Protein AF-A0AAD1CFN4-F1 (afdb_monomer)

Solvent-accessible surface area (backbone atoms only — not comparable to full-atom values): 13163 Å² total; per-residue (Å²): 101,74,49,57,54,48,17,70,73,64,58,32,80,37,50,30,82,80,42,59,89,41,50,74,58,97,80,81,80,54,22,31,44,29,54,68,26,22,49,43,37,44,50,41,46,52,51,39,52,51,52,53,52,50,46,54,72,78,42,72,87,52,67,60,67,61,56,50,52,52,42,52,49,51,32,50,49,56,23,49,51,45,31,51,50,39,41,73,33,21,56,29,52,69,65,23,34,52,51,14,49,54,54,29,50,52,53,50,50,52,51,51,49,53,47,70,76,35,64,67,52,55,59,52,43,76,68,33,58,68,50,35,46,51,52,26,51,53,36,42,55,50,21,66,73,65,72,42,70,72,37,45,44,52,24,26,47,41,43,21,51,39,72,43,46,86,68,47,67,92,70,87,73,89,70,54,70,68,57,46,52,51,48,53,52,52,49,53,53,51,50,50,51,48,53,50,52,41,53,54,57,38,75,76,47,90,47,68,68,57,36,52,50,48,52,30,50,39,44,24,52,48,50,35,45,55,52,47,54,54,25,52,58,53,51,58,54,53,56,56,54,56,57,57,66,75,75,111

Sequence (248 aa):
MVASIIKLTIASPRPFYIIPALQKVAASGYGFPSGHTLMALVLWSFIGIQVYRYIKVHNPSAQLTRWRVGIISTVVLFSLSQAVARVWYGVHFISDTVASLVIGSVMIAGFMLWINLDKHNLTRCMTNKWFWLNVTVAFGLIAGTTQAPDHIYLFSCVLAIFLINDYVPRQYQRLNLRYLLGLITCLLIGCSVILYSGYMLINLSNVSLIVLAIRSITIVVLITWILGCSSWFYRHTCSSSAHVQQAN

Mean predicted aligned error: 8.03 Å

pLDDT: mean 84.84, std 10.36, range [39.12, 95.62]

Radius of gyration: 21.69 Å; Cα contacts (8 Å, |Δi|>4): 230; chains: 1; bounding box: 56×39×69 Å

Organism: Photobacterium damsela subsp. piscicida (NCBI:txid38294)

Foldseek 3Di:
DVQLVVQVVVQADAQCVVPVVLAQDDDDGGAAADPQLLCLLLVLLVVLVVVLVVCCVPPVPPPSVVSNVVSVVVSCVRSVVRLVVCVNNRGHDNVNNVVSNVVSVVVSVVVVVVCVVCVPVVLVLLLDLVNLVVVLVVLVVVCVVSVDLVSLLVSLLSVLSSVCSVLADSDFDDDDPVLVVVLVVQLVVVLVVLVVVLVVQLVVDPDPVSNSVSSSVSSSSSNNSNRNSVSVSRVVVVVVVVVVVVVD

Secondary structure (DSSP, 8-state):
-HHHHHHHHH-PPPGGGT-GGG--S---S--SS-HHHHHHHHHHHHHHHHHHHHHHHH-TTS-HHHHHHHHHHHHHHHHHHHHHHHHHTTSS-HHHHHHHHHHHHHHHHHHHHHHHH-HHHHHHHHH-HHHHHHHHHHHHHHHHHH--HHHHHHHHHHHHHHHHTTTS-SS-PPPPHHHHHHHHHHHHHHHHHHHHHHHHHHHT---HHHHHHHHHHHHHHHHHHHHHHHHHHHHHHHHHHHHHHT--

InterPro domains:
  IPR000326 Phosphatidic acid phosphatase type 2/haloperoxidase [PF01569] (2-116)
  IPR000326 Phosphatidic acid phosphatase type 2/haloperoxidase [SM00014] (1-112)
  IPR036938 Phosphatidic acid phosphatase type 2/haloperoxidase superfamily [SSF48317] (3-127)

Structure (mmCIF, N/CA/C/O backbone):
data_AF-A0AAD1CFN4-F1
#
_entry.id   AF-A0AAD1CFN4-F1
#
loop_
_atom_site.group_PDB
_atom_site.id
_atom_site.type_symbol
_atom_site.label_atom_id
_atom_site.label_alt_id
_atom_site.label_comp_id
_atom_site.label_asym_id
_atom_site.label_entity_id
_atom_site.label_seq_id
_atom_site.pdbx_PDB_ins_code
_atom_site.Cartn_x
_atom_site.Cartn_y
_atom_site.Cartn_z
_atom_site.occupancy
_atom_site.B_iso_or_equiv
_atom_site.auth_seq_id
_atom_site.auth_comp_id
_atom_site.auth_asym_id
_atom_site.auth_atom_id
_atom_site.pdbx_PDB_model_num
ATOM 1 N N . MET A 1 1 ? 7.757 -5.834 -2.603 1.00 76.69 1 MET A N 1
ATOM 2 C CA . MET A 1 1 ? 8.500 -6.985 -2.052 1.00 76.69 1 MET A CA 1
ATOM 3 C C . MET A 1 1 ? 8.147 -8.297 -2.744 1.00 76.69 1 MET A C 1
ATOM 5 O O . MET A 1 1 ? 8.958 -8.735 -3.539 1.00 76.69 1 MET A O 1
ATOM 9 N N . VAL A 1 2 ? 6.953 -8.885 -2.552 1.00 81.81 2 VAL A N 1
ATOM 10 C CA . VAL A 1 2 ? 6.583 -10.181 -3.182 1.00 81.81 2 VAL A CA 1
ATOM 11 C C . VAL A 1 2 ? 6.785 -10.172 -4.703 1.00 81.81 2 VAL A C 1
ATOM 13 O O . VAL A 1 2 ? 7.509 -11.007 -5.229 1.00 81.81 2 VAL A O 1
ATOM 16 N N . ALA A 1 3 ? 6.235 -9.174 -5.404 1.00 80.38 3 ALA A N 1
ATOM 17 C CA . ALA A 1 3 ? 6.418 -9.043 -6.853 1.00 80.38 3 ALA A CA 1
ATOM 18 C C . ALA A 1 3 ? 7.893 -8.938 -7.264 1.00 80.38 3 ALA A C 1
ATOM 20 O O . ALA A 1 3 ? 8.295 -9.520 -8.261 1.00 80.38 3 ALA A O 1
ATOM 21 N N . SER A 1 4 ? 8.691 -8.186 -6.504 1.00 79.25 4 SER A N 1
ATOM 22 C CA . SER A 1 4 ? 10.108 -7.956 -6.786 1.00 79.25 4 SER A CA 1
ATOM 23 C C . SER A 1 4 ? 10.927 -9.234 -6.612 1.00 79.25 4 SER A C 1
ATOM 25 O O . SER A 1 4 ? 11.779 -9.520 -7.442 1.00 79.25 4 SER A O 1
ATOM 27 N N . ILE A 1 5 ? 10.627 -10.032 -5.582 1.00 82.19 5 ILE A N 1
ATOM 28 C CA . ILE A 1 5 ? 11.270 -11.332 -5.357 1.00 82.19 5 ILE A CA 1
ATOM 29 C C . ILE A 1 5 ? 10.930 -12.289 -6.507 1.00 82.19 5 ILE A C 1
ATOM 31 O O . ILE A 1 5 ? 11.833 -12.866 -7.097 1.00 82.19 5 ILE A O 1
ATOM 35 N N . ILE A 1 6 ? 9.652 -12.388 -6.893 1.00 81.62 6 ILE A N 1
ATOM 36 C CA . ILE A 1 6 ? 9.226 -13.260 -8.004 1.00 81.62 6 ILE A CA 1
ATOM 37 C C . ILE A 1 6 ? 9.836 -12.804 -9.341 1.00 81.62 6 ILE A C 1
ATOM 39 O O . ILE A 1 6 ? 10.215 -13.622 -10.176 1.00 81.62 6 ILE A O 1
ATOM 43 N N . LYS A 1 7 ? 9.971 -11.489 -9.549 1.00 80.69 7 LYS A N 1
ATOM 44 C CA . LYS A 1 7 ? 10.658 -10.940 -10.726 1.00 80.69 7 LYS A CA 1
ATOM 45 C C . LYS A 1 7 ? 12.100 -11.411 -10.821 1.00 80.69 7 LYS A C 1
ATOM 47 O O . LYS A 1 7 ? 12.542 -11.755 -11.912 1.00 80.69 7 LYS A O 1
ATOM 52 N N . LEU A 1 8 ? 12.817 -11.409 -9.699 1.00 76.44 8 LEU A N 1
ATOM 53 C CA . LEU A 1 8 ? 14.209 -11.847 -9.641 1.00 76.44 8 LEU A CA 1
ATOM 54 C C . LEU A 1 8 ? 14.348 -13.359 -9.852 1.00 76.44 8 LEU A C 1
ATOM 56 O O . LEU A 1 8 ? 15.351 -13.781 -10.414 1.00 76.44 8 LEU A O 1
ATOM 60 N N . THR A 1 9 ? 13.359 -14.163 -9.450 1.00 78.69 9 THR A N 1
ATOM 61 C CA . THR A 1 9 ? 13.415 -15.621 -9.632 1.00 78.69 9 THR A CA 1
ATOM 62 C C . THR A 1 9 ? 13.042 -16.072 -11.041 1.00 78.69 9 THR A C 1
ATOM 64 O O . THR A 1 9 ? 13.652 -17.005 -11.550 1.00 78.69 9 THR A O 1
ATOM 67 N N . ILE A 1 10 ? 12.050 -15.440 -11.677 1.00 81.31 10 ILE A N 1
ATOM 68 C CA . ILE A 1 10 ? 11.549 -15.872 -12.995 1.00 81.31 10 ILE A CA 1
ATOM 69 C C . ILE A 1 10 ? 12.287 -15.182 -14.145 1.00 81.31 10 ILE A C 1
ATOM 71 O O . ILE A 1 10 ? 12.408 -15.757 -15.221 1.00 81.31 10 ILE 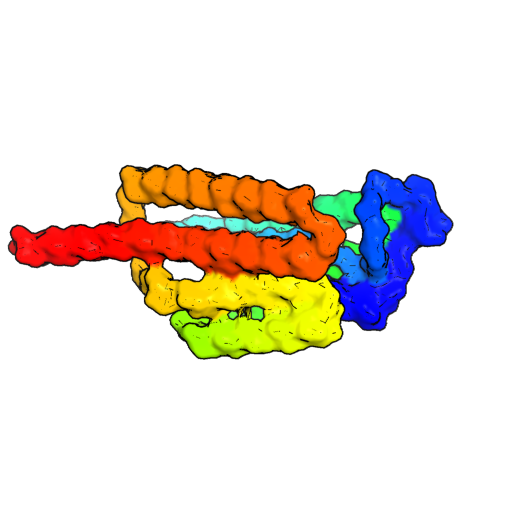A O 1
ATOM 75 N N . ALA A 1 11 ? 12.771 -13.955 -13.936 1.00 80.81 11 ALA A N 1
ATOM 76 C CA . ALA A 1 11 ? 13.582 -13.217 -14.903 1.00 80.81 11 ALA A CA 1
ATOM 77 C C . ALA A 1 11 ? 12.972 -13.110 -16.326 1.00 80.81 11 ALA A C 1
ATOM 79 O O . ALA A 1 11 ? 13.689 -13.039 -17.322 1.00 80.81 11 ALA A O 1
ATOM 80 N N . SER A 1 12 ? 11.636 -13.068 -16.442 1.00 78.88 12 SER A N 1
ATOM 81 C CA . SER A 1 12 ? 10.964 -13.054 -17.751 1.00 78.88 12 SER A CA 1
ATOM 82 C C . SER A 1 12 ? 11.222 -11.753 -18.529 1.00 78.88 12 SER A C 1
ATOM 84 O O . SER A 1 12 ? 11.033 -10.660 -17.964 1.00 78.88 12 SER A O 1
ATOM 86 N N . PRO A 1 13 ? 11.552 -11.837 -19.836 1.00 77.94 13 PRO A N 1
ATOM 87 C CA . PRO A 1 13 ? 11.681 -10.672 -20.704 1.00 77.94 13 PRO A CA 1
ATOM 88 C C . PRO A 1 13 ? 10.325 -9.988 -20.930 1.00 77.94 13 PRO A C 1
ATOM 90 O O . PRO A 1 13 ? 9.260 -10.591 -20.789 1.00 77.94 13 PRO A O 1
ATOM 93 N N . ARG A 1 14 ? 10.367 -8.694 -21.264 1.00 79.81 14 ARG A N 1
ATOM 94 C CA . ARG A 1 14 ? 9.184 -7.866 -21.562 1.00 79.81 14 ARG A CA 1
ATOM 95 C C . ARG A 1 14 ? 8.835 -7.864 -23.060 1.00 79.81 14 ARG A C 1
ATOM 97 O O . ARG A 1 14 ? 9.738 -8.030 -23.877 1.00 79.81 14 ARG A O 1
ATOM 104 N N . PRO A 1 15 ? 7.574 -7.568 -23.438 1.00 75.56 15 PRO A N 1
ATOM 105 C CA . PRO A 1 15 ? 7.145 -7.548 -24.842 1.00 75.56 15 PRO A CA 1
ATOM 106 C C . PRO A 1 15 ? 7.946 -6.596 -25.740 1.00 75.56 15 PRO A C 1
ATOM 108 O O . PRO A 1 15 ? 8.210 -6.917 -26.897 1.00 75.56 15 PRO A O 1
ATOM 111 N N . PHE A 1 16 ? 8.382 -5.447 -25.211 1.00 74.56 16 PHE A N 1
ATOM 112 C CA . PHE A 1 16 ? 9.136 -4.460 -25.989 1.00 74.56 16 PHE A CA 1
ATOM 113 C C . PHE A 1 16 ? 10.527 -4.934 -26.428 1.00 74.56 16 PHE A C 1
ATOM 115 O O . PHE A 1 16 ? 11.083 -4.360 -27.357 1.00 74.56 16 PHE A O 1
ATOM 122 N N . TYR A 1 17 ? 11.093 -5.974 -25.801 1.00 70.38 17 TYR A N 1
ATOM 123 C CA . TYR A 1 17 ? 12.342 -6.572 -26.285 1.00 70.38 17 TYR A CA 1
ATOM 124 C C . TYR A 1 17 ? 12.144 -7.318 -27.609 1.00 70.38 17 TYR A C 1
ATOM 126 O O . TYR A 1 17 ? 13.095 -7.467 -28.366 1.00 70.38 17 TYR A O 1
ATOM 134 N N . ILE A 1 18 ? 10.918 -7.772 -27.891 1.00 74.38 18 ILE A N 1
ATOM 135 C CA . ILE A 1 18 ? 10.558 -8.435 -29.149 1.00 74.38 18 ILE A CA 1
ATOM 136 C C . ILE A 1 18 ? 10.093 -7.389 -30.167 1.00 74.38 18 ILE A C 1
ATOM 138 O O . ILE A 1 18 ? 10.504 -7.421 -31.322 1.00 74.38 18 ILE A O 1
ATOM 142 N N . ILE A 1 19 ? 9.244 -6.446 -29.738 1.00 78.06 19 ILE A N 1
ATOM 143 C CA . ILE A 1 19 ? 8.673 -5.407 -30.605 1.00 78.06 19 ILE A CA 1
ATOM 144 C C . ILE A 1 19 ? 8.825 -4.035 -29.925 1.00 78.06 19 ILE A C 1
ATOM 146 O O . ILE A 1 19 ? 7.935 -3.618 -29.175 1.00 78.06 19 ILE A O 1
ATOM 150 N N . PRO A 1 20 ? 9.921 -3.297 -30.192 1.00 74.00 20 PRO A N 1
ATOM 151 C CA . PRO A 1 20 ? 10.214 -2.022 -29.527 1.00 74.00 20 PRO A CA 1
ATOM 152 C C . PRO A 1 20 ? 9.130 -0.953 -29.713 1.00 74.00 20 PRO A C 1
ATOM 154 O O . PRO A 1 20 ? 8.871 -0.166 -28.806 1.00 74.00 20 PRO A O 1
ATOM 157 N N . ALA A 1 21 ? 8.425 -0.972 -30.851 1.00 75.12 21 ALA A N 1
ATOM 158 C CA . ALA A 1 21 ? 7.341 -0.038 -31.168 1.00 75.12 21 ALA A CA 1
ATOM 159 C C . ALA A 1 21 ? 6.137 -0.116 -30.205 1.00 75.12 21 ALA A C 1
ATOM 161 O O . ALA A 1 21 ? 5.308 0.793 -30.176 1.00 75.12 21 ALA A O 1
ATOM 162 N N . LEU A 1 22 ? 6.025 -1.183 -29.406 1.00 71.88 22 LEU A N 1
ATOM 163 C CA . LEU A 1 22 ? 4.956 -1.327 -28.417 1.00 71.88 22 LEU A CA 1
ATOM 164 C C . LEU A 1 22 ? 5.201 -0.505 -27.144 1.00 71.88 22 LEU A C 1
ATOM 166 O O . LEU A 1 22 ? 4.255 -0.282 -26.387 1.00 71.88 22 LEU A O 1
ATOM 170 N N . GLN A 1 23 ? 6.433 -0.053 -26.882 1.00 77.62 23 GLN A N 1
ATOM 171 C CA . GLN A 1 23 ? 6.771 0.632 -25.637 1.00 77.62 23 GLN A CA 1
ATOM 172 C C . GLN A 1 23 ? 6.257 2.076 -25.620 1.00 77.62 23 GLN A C 1
ATOM 174 O O . GLN A 1 23 ? 6.940 3.009 -26.031 1.00 77.62 23 GLN A O 1
ATOM 179 N N . LYS A 1 24 ? 5.062 2.276 -25.060 1.00 77.62 24 LYS A N 1
ATOM 180 C CA . LYS A 1 24 ? 4.484 3.621 -24.877 1.00 77.62 24 LYS A CA 1
ATOM 181 C C . LYS A 1 24 ? 4.967 4.324 -23.604 1.00 77.62 24 LYS A C 1
ATOM 183 O O . LYS A 1 24 ? 4.774 5.525 -23.458 1.00 77.62 24 LYS A O 1
ATOM 188 N N . VAL A 1 25 ? 5.549 3.580 -22.659 1.00 78.88 25 VAL A N 1
ATOM 189 C CA . VAL A 1 25 ? 6.006 4.092 -21.356 1.00 78.88 25 VAL A CA 1
ATOM 190 C C . VAL A 1 25 ? 7.365 3.486 -21.002 1.00 78.88 25 VAL A C 1
ATOM 192 O O . VAL A 1 25 ? 7.589 2.286 -21.184 1.00 78.88 25 VAL A O 1
ATOM 195 N N . ALA A 1 26 ? 8.269 4.302 -20.455 1.00 71.38 26 ALA A N 1
ATOM 196 C CA . ALA A 1 26 ? 9.562 3.840 -19.958 1.00 71.38 26 ALA A CA 1
ATOM 197 C C . ALA A 1 26 ? 9.370 2.807 -18.834 1.00 71.38 26 ALA A C 1
ATOM 199 O O . ALA A 1 26 ? 8.723 3.077 -17.820 1.00 71.38 26 ALA A O 1
ATOM 200 N N . ALA A 1 27 ? 9.919 1.605 -19.015 1.00 69.06 27 ALA A N 1
ATOM 201 C CA . ALA A 1 27 ? 9.858 0.554 -18.013 1.00 69.06 27 ALA A CA 1
ATOM 202 C C . ALA A 1 27 ? 11.140 -0.282 -18.042 1.00 69.06 27 ALA A C 1
ATOM 204 O O . ALA A 1 27 ? 11.519 -0.802 -19.085 1.00 69.06 27 ALA A O 1
ATOM 205 N N . SER A 1 28 ? 11.786 -0.424 -16.887 1.00 65.81 28 SER A N 1
ATOM 206 C CA . SER A 1 28 ? 13.037 -1.167 -16.718 1.00 65.81 28 SER A CA 1
ATOM 207 C C . SER A 1 28 ? 12.831 -2.468 -15.925 1.00 65.81 28 SER A C 1
ATOM 209 O O . SER A 1 28 ? 11.830 -2.646 -15.219 1.00 65.81 28 SER A O 1
ATOM 211 N N . GLY A 1 29 ? 13.762 -3.415 -16.072 1.00 71.75 29 GLY A N 1
ATOM 212 C CA . GLY A 1 29 ? 13.765 -4.703 -15.365 1.00 71.75 29 GLY A CA 1
ATOM 213 C C . GLY A 1 29 ? 12.751 -5.731 -15.887 1.00 71.75 29 GLY A C 1
ATOM 214 O O . GLY A 1 29 ? 12.113 -5.533 -16.919 1.00 71.75 2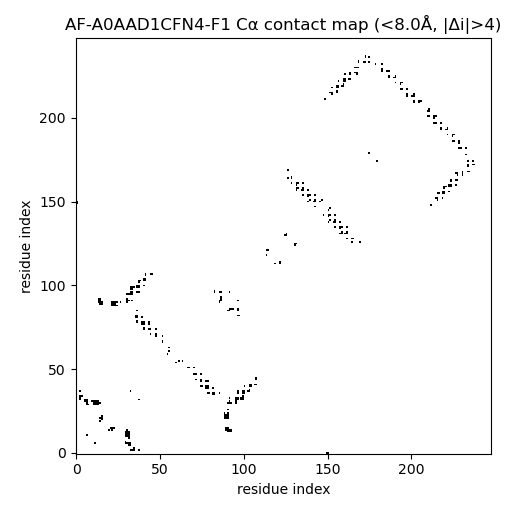9 GLY A O 1
ATOM 215 N N . TYR A 1 30 ? 12.573 -6.829 -15.151 1.00 76.12 30 TYR A N 1
ATOM 216 C CA . TYR A 1 30 ? 11.769 -7.980 -15.583 1.00 76.12 30 TYR A CA 1
ATOM 217 C C . TYR A 1 30 ? 10.258 -7.713 -15.681 1.00 76.12 30 TYR A C 1
ATOM 219 O O . TYR A 1 30 ? 9.681 -6.911 -14.924 1.00 76.12 30 TYR A O 1
ATOM 227 N N . GLY A 1 31 ? 9.622 -8.402 -16.634 1.00 71.75 31 GLY A N 1
ATOM 228 C CA . GLY A 1 31 ? 8.201 -8.267 -16.968 1.00 71.75 31 GLY A CA 1
ATOM 229 C C . GLY A 1 31 ? 7.273 -9.026 -16.027 1.00 71.75 31 GLY A C 1
ATOM 230 O O . GLY A 1 31 ? 6.278 -8.470 -15.564 1.00 71.75 31 GLY A O 1
ATOM 231 N N . PHE A 1 32 ? 7.627 -10.254 -15.666 1.00 77.06 32 PHE A N 1
ATOM 232 C CA . PHE A 1 32 ? 6.757 -11.120 -14.878 1.00 77.06 32 PHE A CA 1
ATOM 233 C C . PHE A 1 32 ? 7.070 -11.050 -13.376 1.00 77.06 32 PHE A C 1
ATOM 235 O O . PHE A 1 32 ? 8.232 -11.225 -13.018 1.00 77.06 32 PHE A O 1
ATOM 242 N N . PRO A 1 33 ? 6.082 -10.893 -12.474 1.00 82.12 33 PRO A N 1
ATOM 243 C CA . PRO A 1 33 ? 4.680 -10.523 -12.697 1.00 82.12 33 PRO A CA 1
ATOM 244 C C . PRO A 1 33 ? 4.470 -8.996 -12.777 1.00 82.12 33 PRO A C 1
ATOM 246 O O . PRO A 1 33 ? 5.322 -8.188 -12.382 1.00 82.12 33 PRO A O 1
ATOM 249 N N . SER A 1 34 ? 3.291 -8.565 -13.233 1.00 82.50 34 SER A N 1
ATOM 250 C CA . SER A 1 34 ? 2.922 -7.144 -13.272 1.00 82.50 34 SER A CA 1
ATOM 251 C C . SER A 1 34 ? 2.705 -6.568 -11.862 1.00 82.50 34 SER A C 1
ATOM 253 O O . SER A 1 34 ? 1.656 -6.768 -11.242 1.00 82.50 34 SER A O 1
ATOM 255 N N . GLY A 1 35 ? 3.682 -5.805 -11.360 1.00 83.75 35 GLY A N 1
ATOM 256 C CA . GLY A 1 35 ? 3.623 -5.197 -10.023 1.00 83.75 35 GLY A CA 1
ATOM 257 C C . GLY A 1 35 ? 2.461 -4.213 -9.836 1.00 83.75 35 GLY A C 1
ATOM 258 O O . GLY A 1 35 ? 1.826 -4.216 -8.789 1.00 83.75 35 GLY A O 1
ATOM 259 N N . HIS A 1 36 ? 2.125 -3.426 -10.864 1.00 85.88 36 HIS A N 1
ATOM 260 C CA . HIS A 1 36 ? 1.010 -2.471 -10.804 1.00 85.88 36 HIS A CA 1
ATOM 261 C C . HIS A 1 36 ? -0.349 -3.168 -10.718 1.00 85.88 36 HIS A C 1
ATOM 263 O O . HIS A 1 36 ? -1.203 -2.740 -9.947 1.00 85.88 36 HIS A O 1
ATOM 269 N N . THR A 1 37 ? -0.534 -4.253 -11.475 1.00 88.62 37 THR A N 1
ATOM 270 C CA . THR A 1 37 ? -1.767 -5.052 -11.442 1.00 88.62 37 THR A CA 1
ATOM 271 C C . THR A 1 37 ? -1.935 -5.727 -10.082 1.00 88.62 37 THR A C 1
ATOM 273 O O . THR A 1 37 ? -3.005 -5.653 -9.482 1.00 88.62 37 THR A O 1
ATOM 276 N N . LEU A 1 38 ? -0.853 -6.313 -9.551 1.00 90.50 38 LEU A N 1
ATOM 277 C CA . LEU A 1 38 ? -0.855 -6.928 -8.223 1.00 90.50 38 LEU A CA 1
ATOM 278 C C . LEU A 1 38 ? -1.166 -5.897 -7.125 1.00 90.50 38 LEU A C 1
ATOM 280 O O . LEU A 1 38 ? -2.010 -6.144 -6.267 1.00 90.50 38 LEU A O 1
ATOM 284 N N . MET A 1 39 ? -0.507 -4.734 -7.163 1.00 89.81 39 MET A N 1
ATOM 285 C CA . MET A 1 39 ? -0.708 -3.667 -6.181 1.00 89.81 39 MET A CA 1
ATOM 286 C C . MET A 1 39 ? -2.135 -3.119 -6.222 1.00 89.81 39 MET A C 1
ATOM 288 O O . MET A 1 39 ? -2.732 -2.935 -5.165 1.00 89.81 39 MET A O 1
ATOM 292 N N . ALA A 1 40 ? -2.694 -2.900 -7.418 1.00 90.19 40 ALA A N 1
ATOM 293 C CA . ALA A 1 40 ? -4.075 -2.455 -7.570 1.00 90.19 40 ALA A CA 1
ATOM 294 C C . ALA A 1 40 ? -5.047 -3.453 -6.927 1.00 90.19 40 ALA A C 1
ATOM 296 O O . ALA A 1 40 ? -5.859 -3.052 -6.096 1.00 90.19 40 ALA A O 1
ATOM 297 N N . LEU A 1 41 ? -4.912 -4.748 -7.231 1.00 93.25 41 LEU A N 1
ATOM 298 C CA . LEU A 1 41 ? -5.794 -5.773 -6.674 1.00 93.25 41 LEU A CA 1
ATOM 299 C C . LEU A 1 41 ? -5.723 -5.825 -5.143 1.00 93.25 41 LEU A C 1
ATOM 301 O O . LEU A 1 41 ? -6.763 -5.797 -4.484 1.00 93.25 41 LEU A O 1
ATOM 305 N N . VAL A 1 42 ? -4.517 -5.862 -4.569 1.00 92.38 42 VAL A N 1
ATOM 306 C CA . VAL A 1 42 ? -4.330 -5.934 -3.110 1.00 92.38 42 VAL A CA 1
ATOM 307 C C . VAL A 1 42 ? -4.851 -4.673 -2.417 1.00 92.38 42 VAL A C 1
ATOM 309 O O . VAL A 1 42 ? -5.581 -4.783 -1.432 1.00 92.38 42 VAL A O 1
ATOM 312 N N . LEU A 1 43 ? -4.531 -3.484 -2.938 1.00 92.12 43 LEU A N 1
ATOM 313 C CA . LEU A 1 43 ? -4.946 -2.210 -2.348 1.00 92.12 43 LEU A CA 1
ATOM 314 C C . LEU A 1 43 ? -6.469 -2.043 -2.378 1.00 92.12 43 LEU A C 1
ATOM 316 O O . LEU A 1 43 ? -7.081 -1.792 -1.338 1.00 92.12 43 LEU A O 1
ATOM 320 N N . TRP A 1 44 ? -7.089 -2.214 -3.549 1.00 92.75 44 TRP A N 1
ATOM 321 C CA . TRP A 1 44 ? -8.535 -2.050 -3.692 1.00 92.75 44 TRP A CA 1
ATOM 322 C C . TRP A 1 44 ? -9.301 -3.099 -2.892 1.00 92.75 44 TRP A C 1
ATOM 324 O O . TRP A 1 44 ? -10.293 -2.763 -2.247 1.00 92.75 44 TRP A O 1
ATOM 334 N N . SER A 1 45 ? -8.814 -4.342 -2.849 1.00 92.94 45 SER A N 1
ATOM 335 C CA . SER A 1 45 ? -9.427 -5.388 -2.025 1.00 92.94 45 SER A CA 1
ATOM 336 C C . SER A 1 45 ? -9.308 -5.087 -0.535 1.00 92.94 45 SER A C 1
ATOM 338 O O . SER A 1 45 ? -10.283 -5.259 0.193 1.00 92.94 45 SER A O 1
ATOM 340 N N . PHE A 1 46 ? -8.156 -4.594 -0.071 1.00 91.31 46 PHE A N 1
ATOM 341 C CA . PHE A 1 46 ? -7.980 -4.194 1.325 1.00 91.31 46 PHE A CA 1
ATOM 342 C C . PHE A 1 46 ? -8.961 -3.081 1.714 1.00 91.31 46 PHE A C 1
ATOM 344 O O . PHE A 1 46 ? -9.674 -3.218 2.710 1.00 91.31 46 PHE A O 1
ATOM 351 N N . ILE A 1 47 ? -9.058 -2.022 0.903 1.00 91.62 47 ILE A N 1
ATOM 352 C CA . ILE A 1 47 ? -10.021 -0.930 1.118 1.00 91.62 47 ILE A CA 1
ATOM 353 C C . ILE A 1 47 ? -11.451 -1.481 1.118 1.00 91.62 47 ILE A C 1
ATOM 355 O O . ILE A 1 47 ? -12.213 -1.208 2.045 1.00 91.62 47 ILE A O 1
ATOM 359 N N . GLY A 1 48 ? -11.800 -2.312 0.133 1.00 91.44 48 GLY A N 1
ATOM 360 C CA . GLY A 1 48 ? -13.117 -2.937 0.027 1.00 91.44 48 GLY A CA 1
ATOM 361 C C . GLY A 1 48 ? -13.489 -3.766 1.258 1.00 91.44 48 GLY A C 1
ATOM 362 O O . GLY A 1 48 ? -14.608 -3.652 1.762 1.00 91.44 48 GLY A O 1
ATOM 363 N N . ILE A 1 49 ? -12.545 -4.540 1.803 1.00 90.25 49 ILE A N 1
ATOM 364 C CA . ILE A 1 49 ? -12.735 -5.310 3.040 1.00 90.25 49 ILE A CA 1
ATOM 365 C C . ILE A 1 49 ? -13.014 -4.377 4.225 1.00 90.25 49 ILE A C 1
ATOM 367 O O . ILE A 1 49 ? -13.947 -4.638 4.989 1.00 90.25 49 ILE A O 1
ATOM 371 N N . GLN A 1 50 ? -12.254 -3.290 4.393 1.00 87.62 50 GLN A N 1
ATOM 372 C CA . GLN A 1 50 ? -12.480 -2.364 5.512 1.00 87.62 50 GLN A CA 1
ATOM 373 C C . GLN A 1 50 ? -13.810 -1.615 5.384 1.00 87.62 50 GLN A C 1
ATOM 375 O O . GLN A 1 50 ? -14.542 -1.515 6.369 1.00 87.62 50 GLN A O 1
ATOM 380 N N . VAL A 1 51 ? -14.167 -1.161 4.179 1.00 88.56 51 VAL A N 1
ATOM 381 C CA . VAL A 1 51 ? -15.463 -0.518 3.905 1.00 88.56 51 VAL A CA 1
ATOM 382 C C . VAL A 1 51 ? -16.612 -1.475 4.220 1.00 88.56 51 VAL A C 1
ATOM 384 O O . VAL A 1 51 ? -17.543 -1.109 4.937 1.00 88.56 51 VAL A O 1
ATOM 387 N N . TYR A 1 52 ? -16.525 -2.727 3.767 1.00 88.31 52 TYR A N 1
ATOM 388 C CA . TYR A 1 52 ? -17.536 -3.743 4.060 1.00 88.31 52 TYR A CA 1
ATOM 389 C C . TYR A 1 52 ? -17.689 -3.992 5.568 1.00 88.31 52 TYR A C 1
ATOM 391 O O . TYR A 1 52 ? -18.810 -4.059 6.080 1.00 88.31 52 TYR A O 1
ATOM 399 N N . ARG A 1 53 ? -16.573 -4.091 6.304 1.00 85.69 53 ARG A N 1
ATOM 400 C CA . ARG A 1 53 ? -16.587 -4.255 7.767 1.00 85.69 53 ARG A CA 1
ATOM 401 C C . ARG A 1 53 ? -17.210 -3.052 8.471 1.00 85.69 53 ARG A C 1
ATOM 403 O O . ARG A 1 53 ? -18.002 -3.250 9.388 1.00 85.69 53 ARG A O 1
ATOM 410 N N . TYR A 1 54 ? -16.888 -1.838 8.034 1.00 85.75 54 TYR A N 1
ATOM 411 C CA . TYR A 1 54 ? -17.450 -0.607 8.586 1.00 85.75 54 TYR A CA 1
ATOM 412 C C . TYR A 1 54 ? -18.971 -0.540 8.394 1.00 85.75 54 TYR A C 1
ATOM 414 O O . TYR A 1 54 ? -19.707 -0.330 9.359 1.00 85.75 54 TYR A O 1
ATOM 422 N N . ILE A 1 55 ? -19.454 -0.806 7.173 1.00 86.31 55 ILE A N 1
ATOM 423 C CA . ILE A 1 55 ? -20.893 -0.830 6.861 1.00 86.31 55 ILE A CA 1
ATOM 424 C C . ILE A 1 55 ? -21.607 -1.886 7.708 1.00 86.31 55 ILE A C 1
ATOM 426 O O . ILE A 1 55 ? -22.648 -1.596 8.291 1.00 86.31 55 ILE A O 1
ATOM 430 N N . LYS A 1 56 ? -21.027 -3.087 7.831 1.00 84.62 56 LYS A N 1
ATOM 431 C CA . LYS A 1 56 ? -21.601 -4.176 8.630 1.00 84.62 56 LYS A CA 1
ATOM 432 C C . LYS A 1 56 ? -21.785 -3.799 10.107 1.00 84.62 56 LYS A C 1
ATOM 434 O O . LYS A 1 56 ? -22.756 -4.238 10.713 1.00 84.62 56 LYS A O 1
ATOM 439 N N . VAL A 1 57 ? -20.863 -3.025 10.683 1.00 84.12 57 VAL A N 1
ATOM 440 C CA . VAL A 1 57 ? -20.928 -2.599 12.093 1.00 84.12 57 VAL A CA 1
ATOM 441 C C . VAL A 1 57 ? -21.936 -1.467 12.295 1.00 84.12 57 VAL A C 1
ATOM 443 O O . VAL A 1 57 ? -22.695 -1.502 13.257 1.00 84.12 57 VAL A O 1
ATOM 446 N N . HIS A 1 58 ? -21.961 -0.471 11.405 1.00 81.19 58 HIS A N 1
ATOM 447 C CA . HIS A 1 58 ? -22.777 0.734 11.596 1.00 81.19 58 HIS A CA 1
ATOM 448 C C . HIS A 1 58 ? -24.189 0.654 11.010 1.00 81.19 58 HIS A C 1
ATOM 450 O O . HIS A 1 58 ? -25.048 1.421 11.428 1.00 81.19 58 HIS A O 1
ATOM 456 N N . ASN A 1 59 ? -24.445 -0.253 10.064 1.00 79.38 59 ASN A N 1
ATOM 457 C CA . ASN A 1 59 ? -25.743 -0.402 9.405 1.00 79.38 59 ASN A CA 1
ATOM 458 C C . ASN A 1 59 ? -26.120 -1.887 9.240 1.00 79.38 59 ASN A C 1
ATOM 460 O O . ASN A 1 59 ? -26.151 -2.395 8.116 1.00 79.38 59 ASN A O 1
ATOM 464 N N . PRO A 1 60 ? -26.437 -2.603 10.335 1.00 70.56 60 PRO A N 1
ATOM 465 C CA . PRO A 1 60 ? -26.763 -4.031 10.281 1.00 70.56 60 PRO A CA 1
ATOM 466 C C . PRO A 1 60 ? -28.057 -4.343 9.505 1.00 70.56 60 PRO A C 1
ATOM 468 O O . PRO A 1 60 ? -28.203 -5.451 9.003 1.00 70.56 60 PRO A O 1
ATOM 471 N N . SER A 1 61 ? -28.965 -3.366 9.365 1.00 69.88 61 SER A N 1
ATOM 472 C CA . SER A 1 61 ? -30.224 -3.480 8.604 1.00 69.88 61 SER A CA 1
ATOM 473 C C . SER A 1 61 ? -30.053 -3.237 7.091 1.00 69.88 61 SER A C 1
ATOM 475 O O . SER A 1 61 ? -30.962 -3.478 6.297 1.00 69.88 61 SER A O 1
ATOM 477 N N . ALA A 1 62 ? -28.881 -2.762 6.649 1.00 65.38 62 ALA A N 1
ATOM 478 C CA . ALA A 1 62 ? -28.632 -2.545 5.228 1.00 65.38 62 ALA A CA 1
ATOM 479 C C . ALA A 1 62 ? -28.589 -3.881 4.475 1.00 65.38 62 ALA A C 1
ATOM 481 O O . ALA A 1 62 ? -28.093 -4.885 4.986 1.00 65.38 62 ALA A O 1
ATOM 482 N N . GLN A 1 63 ? -29.045 -3.879 3.220 1.00 75.06 63 GLN A N 1
ATOM 483 C CA . GLN A 1 63 ? -28.986 -5.042 2.336 1.00 75.06 63 GLN A CA 1
ATOM 484 C C . GLN A 1 63 ? -27.527 -5.373 1.988 1.00 75.06 63 GLN A C 1
ATOM 486 O O . GLN A 1 63 ? -27.003 -4.992 0.940 1.00 75.06 63 GLN A O 1
ATOM 491 N N . LEU A 1 64 ? -26.857 -6.066 2.909 1.00 78.88 64 LEU A N 1
ATOM 492 C CA . LEU A 1 64 ? -25.414 -6.300 2.938 1.00 78.88 64 LEU A CA 1
ATOM 493 C C . LEU A 1 64 ? -24.912 -6.972 1.654 1.00 78.88 64 LEU A C 1
ATOM 495 O O . LEU A 1 64 ? -23.799 -6.710 1.204 1.00 78.88 64 LEU A O 1
ATOM 499 N N . THR A 1 65 ? -25.771 -7.767 1.015 1.00 80.38 65 THR A N 1
ATOM 500 C CA . THR A 1 65 ? -25.527 -8.385 -0.291 1.00 80.38 65 THR A CA 1
ATOM 501 C C . THR A 1 65 ? -25.321 -7.351 -1.400 1.00 80.38 65 THR A C 1
ATOM 503 O O . THR A 1 65 ? -24.383 -7.496 -2.178 1.00 80.38 65 THR A O 1
ATOM 506 N N . ARG A 1 66 ? -26.123 -6.275 -1.459 1.00 85.12 66 ARG A N 1
ATOM 507 C CA . ARG A 1 66 ? -25.977 -5.220 -2.483 1.00 85.12 66 ARG A CA 1
ATOM 508 C C . ARG A 1 66 ? -24.655 -4.474 -2.323 1.00 85.12 66 ARG A C 1
ATOM 510 O O . ARG A 1 66 ? -23.929 -4.302 -3.296 1.00 85.12 66 ARG A O 1
ATOM 517 N N . TRP A 1 67 ? -24.302 -4.112 -1.089 1.00 86.56 67 TRP A N 1
ATOM 518 C CA . TRP A 1 67 ? -23.013 -3.481 -0.787 1.00 86.56 67 TRP A CA 1
ATOM 519 C C . TRP A 1 67 ? -21.835 -4.395 -1.108 1.00 86.56 67 TRP A C 1
ATOM 521 O O . TRP A 1 67 ? -20.861 -3.949 -1.707 1.00 86.56 67 TRP A O 1
ATOM 531 N N . ARG A 1 68 ? -21.936 -5.685 -0.769 1.00 86.50 68 ARG A N 1
ATOM 532 C CA . ARG A 1 68 ? -20.907 -6.675 -1.100 1.00 86.50 68 ARG A CA 1
ATOM 533 C C . ARG A 1 68 ? -20.687 -6.769 -2.609 1.00 86.50 68 ARG A C 1
ATOM 535 O O . ARG A 1 68 ? -19.542 -6.720 -3.047 1.00 86.50 68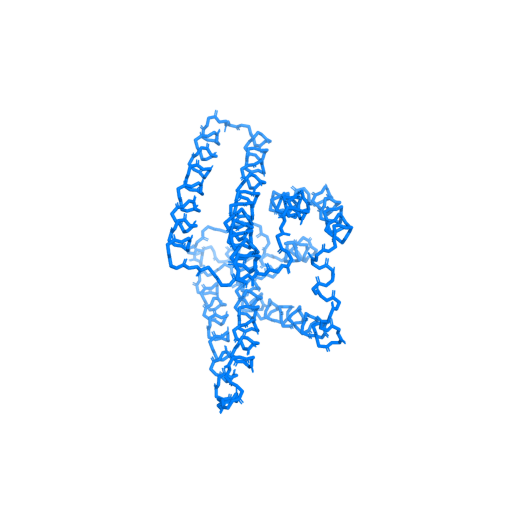 ARG A O 1
ATOM 542 N N . VAL A 1 69 ? -21.763 -6.872 -3.390 1.00 88.94 69 VAL A N 1
ATOM 543 C CA . VAL A 1 69 ? -21.687 -6.931 -4.858 1.00 88.94 69 VAL A CA 1
ATOM 544 C C . VAL A 1 69 ? -21.094 -5.643 -5.425 1.00 88.94 69 VAL A C 1
ATOM 546 O O . VAL A 1 69 ? -20.191 -5.720 -6.254 1.00 88.94 69 VAL A O 1
ATOM 549 N N . GLY A 1 70 ? -21.526 -4.474 -4.943 1.00 90.69 70 GLY A N 1
ATOM 550 C CA . GLY A 1 70 ? -20.979 -3.185 -5.373 1.00 90.69 70 GLY A CA 1
ATOM 551 C C . GLY A 1 70 ? -19.478 -3.063 -5.103 1.00 90.69 70 GLY A C 1
ATOM 552 O O . GLY A 1 70 ? -18.715 -2.741 -6.008 1.00 90.69 70 GLY A O 1
ATOM 553 N N . ILE A 1 71 ? -19.031 -3.408 -3.892 1.00 91.56 71 ILE A N 1
ATOM 554 C CA . ILE A 1 71 ? -17.610 -3.365 -3.514 1.00 91.56 71 ILE A CA 1
ATOM 555 C C . ILE A 1 71 ? -16.783 -4.315 -4.384 1.00 91.56 71 ILE A C 1
ATOM 557 O O . ILE A 1 71 ? -15.764 -3.901 -4.932 1.00 91.56 71 ILE A O 1
ATOM 561 N N . ILE A 1 72 ? -17.218 -5.570 -4.538 1.00 91.56 72 ILE A N 1
ATOM 562 C CA . ILE A 1 72 ? -16.506 -6.554 -5.367 1.00 91.56 72 ILE A CA 1
ATOM 563 C C . ILE A 1 72 ? -16.429 -6.069 -6.816 1.00 91.56 72 ILE A C 1
ATOM 565 O O . ILE A 1 72 ? -15.358 -6.127 -7.416 1.00 91.56 72 ILE A O 1
ATOM 569 N N . SER A 1 73 ? -17.528 -5.538 -7.355 1.00 91.62 73 SER A N 1
ATOM 570 C CA . SER A 1 73 ? -17.573 -5.017 -8.724 1.00 91.62 73 SER A CA 1
ATOM 571 C C . SER A 1 73 ? -16.570 -3.881 -8.920 1.00 91.62 73 SER A C 1
ATOM 573 O O . SER A 1 73 ? -15.812 -3.906 -9.885 1.00 91.62 73 SER A O 1
ATOM 575 N N . THR A 1 74 ? -16.483 -2.938 -7.977 1.00 92.25 74 THR A N 1
ATOM 576 C CA . THR A 1 74 ? -15.505 -1.839 -8.024 1.00 92.25 74 THR A CA 1
ATOM 577 C C . THR A 1 74 ? -14.064 -2.344 -7.957 1.00 92.25 74 THR A C 1
ATOM 579 O O . THR A 1 74 ? -13.217 -1.904 -8.736 1.00 92.25 74 THR A O 1
ATOM 582 N N . VAL A 1 75 ? -13.773 -3.296 -7.062 1.00 92.69 75 VAL A N 1
ATOM 583 C CA . VAL A 1 75 ? -12.435 -3.898 -6.936 1.00 92.69 75 VAL A CA 1
ATOM 584 C C . VAL A 1 75 ? -12.022 -4.584 -8.235 1.00 92.69 75 VAL A C 1
ATOM 586 O O . VAL A 1 75 ? -10.908 -4.368 -8.720 1.00 92.69 75 VAL A O 1
ATOM 589 N N . VAL A 1 76 ? -12.918 -5.386 -8.812 1.00 92.25 76 VAL A N 1
ATOM 590 C CA . VAL A 1 76 ? -12.680 -6.091 -10.075 1.00 92.25 76 VAL A CA 1
ATOM 591 C C . VAL A 1 76 ? -12.483 -5.091 -11.211 1.00 92.25 76 VAL A C 1
ATOM 593 O O . VAL A 1 76 ? -11.492 -5.189 -11.932 1.00 92.25 76 VAL A O 1
ATOM 596 N N . LEU A 1 77 ? -13.356 -4.089 -11.326 1.00 93.94 77 LEU A N 1
ATOM 597 C CA . LEU A 1 77 ? -13.298 -3.072 -12.373 1.00 93.94 77 LEU A CA 1
ATOM 598 C C . LEU A 1 77 ? -11.976 -2.301 -12.349 1.00 93.94 77 LEU A C 1
ATOM 600 O O . LEU A 1 77 ? -11.316 -2.201 -13.383 1.00 93.94 77 LEU A O 1
ATOM 604 N N . PHE A 1 78 ? -11.536 -1.800 -11.192 1.00 92.75 78 PHE A N 1
ATOM 605 C CA . PHE A 1 78 ? -10.266 -1.071 -11.104 1.00 92.75 78 PHE A CA 1
ATOM 606 C C . PHE A 1 78 ? -9.047 -1.968 -11.323 1.00 92.75 78 PHE A C 1
ATOM 608 O O . PHE A 1 78 ? -8.087 -1.549 -11.976 1.00 92.75 78 PHE A O 1
ATOM 615 N N . SER A 1 79 ? -9.083 -3.209 -10.835 1.00 91.19 79 SER A N 1
ATOM 616 C CA . SER A 1 79 ? -7.971 -4.151 -11.020 1.00 91.19 79 SER A CA 1
ATOM 617 C C . SER A 1 79 ? -7.819 -4.566 -12.484 1.00 91.19 79 SER A C 1
ATOM 619 O O . SER A 1 79 ? -6.707 -4.555 -13.015 1.00 91.19 79 SER A O 1
ATOM 621 N N . LEU A 1 80 ? -8.933 -4.865 -13.158 1.00 91.38 80 LEU A N 1
ATOM 622 C CA . LEU A 1 80 ? -8.955 -5.180 -14.587 1.00 91.38 80 LEU A CA 1
ATOM 623 C C . LEU A 1 80 ? -8.579 -3.970 -15.439 1.00 91.38 80 LEU A C 1
ATOM 625 O O . LEU A 1 80 ? -7.788 -4.115 -16.366 1.00 91.38 80 LEU A O 1
ATOM 629 N N . SER A 1 81 ? -9.066 -2.773 -15.101 1.00 91.38 81 SER A N 1
ATOM 630 C CA . SER A 1 81 ? -8.685 -1.547 -15.817 1.00 91.38 81 SER A CA 1
ATOM 631 C C . SER A 1 81 ? -7.170 -1.335 -15.782 1.00 91.38 81 SER A C 1
ATOM 633 O O . SER A 1 81 ? -6.561 -1.015 -16.801 1.00 91.38 81 SER A O 1
ATOM 635 N N . GLN A 1 82 ? -6.534 -1.587 -14.631 1.00 91.94 82 GLN A N 1
ATOM 636 C CA . GLN A 1 82 ? -5.080 -1.499 -14.510 1.00 91.94 82 GLN A CA 1
ATOM 637 C C . GLN A 1 82 ? -4.361 -2.611 -15.296 1.00 91.94 82 GLN A C 1
ATOM 639 O O . GLN A 1 82 ? -3.333 -2.341 -15.914 1.00 91.94 82 GLN A O 1
ATOM 644 N N . ALA A 1 83 ? -4.895 -3.837 -15.316 1.00 89.62 83 ALA A N 1
ATOM 645 C CA . ALA A 1 83 ? -4.349 -4.927 -16.129 1.00 89.62 83 ALA A CA 1
ATOM 646 C C . ALA A 1 83 ? -4.370 -4.572 -17.627 1.00 89.62 83 ALA A C 1
ATOM 648 O O . ALA A 1 83 ? -3.334 -4.627 -18.294 1.00 89.62 83 ALA A O 1
ATOM 649 N N . VAL A 1 84 ? -5.522 -4.120 -18.131 1.00 90.50 84 VAL A N 1
ATOM 650 C CA . VAL A 1 84 ? -5.707 -3.715 -19.532 1.00 90.50 84 VAL A CA 1
ATOM 651 C C . VAL A 1 84 ? -4.794 -2.546 -19.888 1.00 90.50 84 VAL A C 1
ATOM 653 O O . VAL A 1 84 ? -4.123 -2.599 -20.916 1.00 90.50 84 VAL A O 1
ATOM 656 N N . ALA A 1 85 ? -4.681 -1.532 -19.023 1.00 88.44 85 ALA A N 1
ATOM 657 C CA . ALA A 1 85 ? -3.777 -0.406 -19.252 1.00 88.44 85 ALA A CA 1
ATOM 658 C C . ALA A 1 85 ? -2.321 -0.869 -19.447 1.00 88.44 85 ALA A C 1
ATOM 660 O O . ALA A 1 85 ? -1.619 -0.382 -20.331 1.00 88.44 85 ALA A O 1
ATOM 661 N N . ARG A 1 86 ? -1.856 -1.853 -18.667 1.00 85.88 86 ARG A N 1
ATOM 662 C CA . ARG A 1 86 ? -0.476 -2.361 -18.762 1.00 85.88 86 ARG A CA 1
ATOM 663 C C . ARG A 1 86 ? -0.210 -3.171 -20.027 1.00 85.88 86 ARG A C 1
ATOM 665 O O . ARG A 1 86 ? 0.893 -3.063 -20.564 1.00 85.88 86 ARG A O 1
ATOM 672 N N . VAL A 1 87 ? -1.202 -3.912 -20.512 1.00 86.62 87 VAL A N 1
ATOM 673 C CA . VAL A 1 87 ? -1.132 -4.588 -21.818 1.00 86.62 87 VAL A CA 1
ATOM 674 C C . VAL A 1 87 ? -1.172 -3.555 -22.949 1.00 86.62 87 VAL A C 1
ATOM 676 O O . VAL A 1 87 ? -0.350 -3.608 -23.860 1.00 86.62 87 VAL A O 1
ATOM 679 N N . TRP A 1 88 ? -2.046 -2.549 -22.854 1.00 86.06 88 TRP A N 1
ATOM 680 C CA . TRP A 1 88 ? -2.180 -1.476 -23.846 1.00 86.06 88 TRP A CA 1
ATOM 681 C C . TRP A 1 88 ? -0.917 -0.619 -24.012 1.00 86.06 88 TRP A C 1
ATOM 683 O O . TRP A 1 88 ? -0.602 -0.166 -25.119 1.00 86.06 88 TRP A O 1
ATOM 693 N N . TYR A 1 89 ? -0.187 -0.389 -22.918 1.00 83.62 89 TYR A N 1
ATOM 694 C CA . TYR A 1 89 ? 1.106 0.298 -22.936 1.00 83.62 89 TYR A CA 1
ATOM 695 C C . TYR A 1 89 ? 2.261 -0.572 -23.457 1.00 83.62 89 TYR A C 1
ATOM 697 O O . TYR A 1 89 ? 3.386 -0.077 -23.521 1.00 83.62 89 TYR A O 1
ATOM 705 N N . GLY A 1 90 ? 2.008 -1.843 -23.793 1.00 79.12 90 GLY A N 1
ATOM 706 C CA . GLY A 1 90 ? 2.998 -2.760 -24.366 1.00 79.12 90 GLY A CA 1
ATOM 707 C C . GLY A 1 90 ? 4.118 -3.165 -23.406 1.00 79.12 90 GLY A C 1
ATOM 708 O O . GLY A 1 90 ? 5.153 -3.675 -23.829 1.00 79.12 90 GLY A O 1
ATOM 709 N N . VAL A 1 91 ? 3.941 -2.931 -22.101 1.00 81.75 91 VAL A N 1
ATOM 710 C CA . VAL A 1 91 ? 4.986 -3.159 -21.087 1.00 81.75 91 VAL A CA 1
ATOM 711 C C . VAL A 1 91 ? 4.910 -4.537 -20.425 1.00 81.75 91 VAL A C 1
ATOM 713 O O . VAL A 1 91 ? 5.859 -4.913 -19.730 1.00 81.75 91 VAL A O 1
ATOM 716 N N . HIS A 1 92 ? 3.798 -5.256 -20.611 1.00 84.75 92 HIS A N 1
ATOM 717 C CA . HIS A 1 92 ? 3.502 -6.561 -20.014 1.00 84.75 92 HIS A CA 1
ATOM 718 C C . HIS A 1 92 ? 2.689 -7.438 -20.969 1.00 84.75 92 HIS A C 1
ATOM 720 O O . HIS A 1 92 ? 1.838 -6.929 -21.702 1.00 84.75 92 HIS A O 1
ATOM 726 N N . PHE A 1 93 ? 2.916 -8.750 -20.920 1.00 84.31 93 PHE A N 1
ATOM 727 C CA . PHE A 1 93 ? 2.044 -9.716 -21.585 1.00 84.31 93 PHE A CA 1
ATOM 728 C C . PHE A 1 93 ? 0.733 -9.895 -20.809 1.00 84.31 93 PHE A C 1
ATOM 730 O O . PHE A 1 93 ? 0.654 -9.619 -19.608 1.00 84.31 93 PHE A O 1
ATOM 737 N N . ILE A 1 94 ? -0.296 -10.419 -21.481 1.00 87.81 94 ILE A N 1
ATOM 738 C CA . ILE A 1 94 ? -1.563 -10.783 -20.828 1.00 87.81 94 ILE A CA 1
ATOM 739 C C . ILE A 1 94 ? -1.297 -11.797 -19.703 1.00 87.81 94 ILE A C 1
ATOM 741 O O . ILE A 1 94 ? -1.807 -11.624 -18.595 1.00 87.81 94 ILE A O 1
ATOM 745 N N . SER A 1 95 ? -0.419 -12.779 -19.939 1.00 86.38 95 SER A N 1
ATOM 746 C CA . SER A 1 95 ? 0.018 -13.764 -18.938 1.00 86.38 95 SER A CA 1
ATOM 747 C C . SER A 1 95 ? 0.566 -13.118 -17.660 1.00 86.38 95 SER A C 1
ATOM 749 O O . SER A 1 95 ? 0.198 -13.539 -16.564 1.00 86.38 95 SER A O 1
ATOM 751 N N . ASP A 1 96 ? 1.371 -12.054 -17.775 1.00 85.56 96 ASP A N 1
ATOM 752 C CA . ASP A 1 96 ? 1.947 -11.340 -16.624 1.00 85.56 96 ASP A CA 1
ATOM 753 C C . ASP A 1 96 ? 0.861 -10.700 -15.755 1.00 85.56 96 ASP A C 1
ATOM 755 O O . ASP A 1 96 ? 0.989 -10.627 -14.530 1.00 85.56 96 ASP A O 1
ATOM 759 N N . THR A 1 97 ? -0.198 -10.193 -16.392 1.00 87.06 97 THR A N 1
ATOM 760 C CA . THR A 1 97 ? -1.317 -9.555 -15.690 1.00 87.06 97 THR A CA 1
ATOM 761 C C . THR A 1 97 ? -2.239 -10.580 -15.041 1.00 87.06 97 THR A C 1
ATOM 763 O O . THR A 1 97 ? -2.613 -10.400 -13.883 1.00 87.06 97 THR A O 1
ATOM 766 N N . VAL A 1 98 ? -2.533 -11.691 -15.723 1.00 89.75 98 VAL A N 1
ATOM 767 C CA . VAL A 1 98 ? -3.349 -12.786 -15.179 1.00 89.75 98 VAL A CA 1
ATOM 768 C C . VAL A 1 98 ? -2.654 -13.429 -13.980 1.00 89.75 98 VAL A C 1
ATOM 770 O O . VAL A 1 98 ? -3.273 -13.588 -12.928 1.00 89.75 98 VAL A O 1
ATOM 773 N N . ALA A 1 99 ? -1.354 -13.714 -14.078 1.00 88.44 99 ALA A N 1
ATOM 774 C CA . ALA A 1 99 ? -0.592 -14.262 -12.959 1.00 88.44 99 ALA A CA 1
ATOM 775 C C . ALA A 1 99 ? -0.578 -13.319 -11.745 1.00 88.44 99 ALA A C 1
ATOM 777 O O . ALA A 1 99 ? -0.752 -13.771 -10.614 1.00 88.44 99 ALA A O 1
ATOM 778 N N . SER A 1 100 ? -0.449 -12.004 -11.960 1.00 89.38 100 SER A N 1
ATOM 779 C CA . SER A 1 100 ? -0.578 -11.017 -10.880 1.00 89.38 100 SER A CA 1
ATOM 780 C C . SER A 1 100 ? -1.942 -11.052 -10.195 1.00 89.38 100 SER A C 1
ATOM 782 O O . SER A 1 100 ? -2.004 -10.901 -8.974 1.00 89.38 100 SER A O 1
ATOM 784 N N . LEU A 1 101 ? -3.028 -11.241 -10.950 1.00 91.31 101 LEU A N 1
ATOM 785 C CA . LEU A 1 101 ? -4.370 -11.350 -10.375 1.00 91.31 101 LEU A CA 1
ATOM 786 C C . LEU A 1 101 ? -4.504 -12.620 -9.526 1.00 91.31 101 LEU A C 1
ATOM 788 O O . LEU A 1 101 ? -5.024 -12.553 -8.413 1.00 91.31 101 LEU A O 1
ATOM 792 N N . VAL A 1 102 ? -3.968 -13.749 -9.999 1.00 92.50 102 VAL A N 1
ATOM 793 C CA . VAL A 1 102 ? -3.955 -15.009 -9.239 1.00 92.50 102 VAL A CA 1
ATOM 794 C C . VAL A 1 102 ? -3.157 -14.846 -7.946 1.00 92.50 102 VAL A C 1
ATOM 796 O O . VAL A 1 102 ? -3.699 -15.077 -6.866 1.00 92.50 102 VAL A O 1
ATOM 799 N N . ILE A 1 103 ? -1.913 -14.365 -8.021 1.00 91.50 103 ILE A N 1
ATOM 800 C CA . ILE A 1 103 ? -1.061 -14.155 -6.839 1.00 91.50 103 ILE A CA 1
ATOM 801 C C . ILE A 1 103 ? -1.739 -13.203 -5.844 1.00 91.50 103 ILE A C 1
ATOM 803 O O . ILE A 1 103 ? -1.800 -13.493 -4.648 1.00 91.50 103 ILE A O 1
ATOM 807 N N . GLY A 1 104 ? -2.295 -12.087 -6.324 1.00 91.19 104 GLY A N 1
ATOM 808 C CA . GLY A 1 104 ? -2.992 -11.132 -5.466 1.00 91.19 104 GLY A CA 1
ATOM 809 C C . GLY A 1 104 ? -4.225 -11.734 -4.802 1.00 91.19 104 GLY A C 1
ATOM 810 O O . GLY A 1 104 ? -4.433 -11.520 -3.609 1.00 91.19 104 GLY A O 1
ATOM 811 N N . SER A 1 105 ? -4.999 -12.545 -5.528 1.00 92.00 105 SER A N 1
ATOM 812 C CA . SER A 1 105 ? -6.167 -13.234 -4.972 1.00 92.00 105 SER A CA 1
ATOM 813 C C . SER A 1 105 ? -5.790 -14.199 -3.842 1.00 92.00 105 SER A C 1
ATOM 815 O O . SER A 1 105 ? -6.452 -14.194 -2.804 1.00 92.00 105 SER A O 1
ATOM 817 N N . VAL A 1 106 ? -4.680 -14.936 -3.977 1.00 93.62 106 VAL A N 1
ATOM 818 C CA . VAL A 1 106 ? -4.152 -15.823 -2.926 1.00 93.62 106 VAL A CA 1
ATOM 819 C C . VAL A 1 106 ? -3.734 -15.018 -1.696 1.00 93.62 106 VAL A C 1
ATOM 821 O O . VAL A 1 106 ? -4.090 -15.380 -0.575 1.00 93.62 106 VAL A O 1
ATOM 824 N N . MET A 1 107 ? -3.043 -13.888 -1.887 1.00 92.69 107 MET A N 1
ATOM 825 C CA . MET A 1 107 ? -2.656 -13.003 -0.779 1.00 92.69 107 MET A CA 1
ATOM 826 C C . MET A 1 107 ? -3.878 -12.471 -0.019 1.00 92.69 107 MET A C 1
ATOM 828 O O . MET A 1 107 ? -3.894 -12.471 1.213 1.00 92.69 107 MET A O 1
ATOM 832 N N . ILE A 1 108 ? -4.917 -12.043 -0.739 1.00 92.50 108 ILE A N 1
ATOM 833 C CA . ILE A 1 108 ? -6.155 -11.536 -0.136 1.00 92.50 108 ILE A CA 1
ATOM 834 C C . ILE A 1 108 ? -6.916 -12.662 0.568 1.00 92.50 108 ILE A C 1
ATOM 836 O O . ILE A 1 108 ? -7.420 -12.451 1.668 1.00 92.50 108 ILE A O 1
ATOM 840 N N . ALA A 1 109 ? -6.981 -13.857 -0.021 1.00 91.25 109 ALA A N 1
ATOM 841 C CA . ALA A 1 109 ? -7.611 -15.019 0.600 1.00 91.25 109 ALA A CA 1
ATOM 842 C C . ALA A 1 109 ? -6.916 -15.400 1.914 1.00 91.25 109 ALA A C 1
ATOM 844 O O . ALA A 1 109 ? -7.593 -15.567 2.929 1.00 91.25 109 ALA A O 1
ATOM 845 N N . GLY A 1 110 ? -5.579 -15.442 1.930 1.00 90.00 110 GLY A N 1
ATOM 846 C CA . GLY A 1 110 ? -4.799 -15.670 3.148 1.00 90.00 110 GLY A CA 1
ATOM 847 C C . GLY A 1 110 ? -5.042 -14.592 4.208 1.00 90.00 110 GLY A C 1
ATOM 848 O O . GLY A 1 110 ? -5.263 -14.905 5.377 1.00 90.00 110 GLY A O 1
ATOM 849 N N . PHE A 1 111 ? -5.099 -13.321 3.799 1.00 88.75 111 PHE A N 1
ATOM 850 C CA . PHE A 1 111 ? -5.418 -12.215 4.703 1.00 88.75 111 PHE A CA 1
ATOM 851 C C . PHE A 1 111 ? -6.839 -12.311 5.283 1.00 88.75 111 PHE A C 1
ATOM 853 O O . PHE A 1 111 ? -7.039 -12.112 6.481 1.00 88.75 111 PHE A O 1
ATOM 860 N N . MET A 1 112 ? -7.833 -12.656 4.460 1.00 87.81 112 MET A N 1
ATOM 861 C CA . MET A 1 112 ? -9.211 -12.862 4.916 1.00 87.81 112 MET A CA 1
ATOM 862 C C . MET A 1 112 ? -9.330 -14.059 5.858 1.00 87.81 112 MET A C 1
ATOM 864 O O . MET A 1 112 ? -10.049 -13.970 6.853 1.00 87.81 112 MET A O 1
ATOM 868 N N . LEU A 1 113 ? -8.631 -15.158 5.566 1.00 88.50 113 LEU A N 1
ATOM 869 C CA . LEU A 1 113 ? -8.583 -16.328 6.437 1.00 88.50 113 LEU A CA 1
ATOM 870 C C . LEU A 1 113 ? -8.017 -15.941 7.806 1.00 88.50 113 LEU A C 1
ATOM 872 O O . LEU A 1 113 ? -8.647 -16.219 8.821 1.00 88.50 113 LEU A O 1
ATOM 876 N N . TRP A 1 114 ? -6.901 -15.210 7.832 1.00 85.00 114 TRP A N 1
ATOM 877 C CA . TRP A 1 114 ? -6.298 -14.741 9.077 1.00 85.00 114 TRP A CA 1
ATOM 878 C C . TRP A 1 114 ? -7.245 -13.848 9.896 1.00 85.00 114 TRP A C 1
ATOM 880 O O . TRP A 1 114 ? -7.409 -14.064 11.096 1.00 85.00 114 TRP A O 1
ATOM 890 N N . ILE A 1 115 ? -7.938 -12.898 9.253 1.00 84.31 115 ILE A N 1
ATOM 891 C CA . ILE A 1 115 ? -8.932 -12.044 9.928 1.00 84.31 115 ILE A CA 1
ATOM 892 C C . ILE A 1 115 ? -10.103 -12.857 10.489 1.00 84.31 115 ILE A C 1
ATOM 894 O O . ILE A 1 115 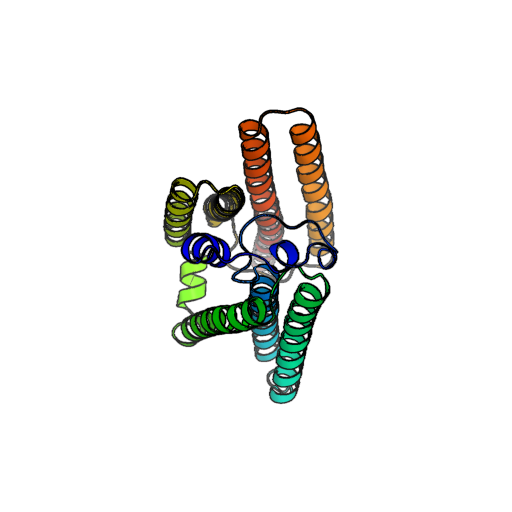? -10.619 -12.532 11.560 1.00 84.31 115 ILE A O 1
ATOM 898 N N . ASN A 1 116 ? -10.583 -13.850 9.740 1.00 82.31 116 ASN A N 1
ATOM 899 C CA . ASN A 1 116 ? -11.774 -14.608 10.112 1.00 82.31 116 ASN A CA 1
ATOM 900 C C . ASN A 1 116 ? -11.498 -15.640 11.206 1.00 82.31 116 ASN A C 1
ATOM 902 O O . ASN A 1 116 ? -12.389 -15.853 12.026 1.00 82.31 116 ASN A O 1
ATOM 906 N N . LEU A 1 117 ? -10.302 -16.237 11.223 1.00 81.69 117 LEU A N 1
ATOM 907 C CA . LEU A 1 117 ? -9.902 -17.206 12.241 1.00 81.69 117 LEU A CA 1
ATOM 908 C C . LEU A 1 117 ? -9.758 -16.549 13.617 1.00 81.69 117 LEU A C 1
ATOM 910 O O . LEU A 1 117 ? -10.323 -17.061 14.572 1.00 81.69 117 LEU A O 1
ATOM 914 N N . ASP A 1 118 ? -9.109 -15.383 13.714 1.00 73.69 118 ASP A N 1
ATOM 915 C CA . ASP A 1 118 ? -8.904 -14.713 15.003 1.00 73.69 118 ASP A CA 1
ATOM 916 C C . ASP A 1 118 ? -9.005 -13.186 14.908 1.00 73.69 118 ASP A C 1
ATOM 918 O O . ASP A 1 118 ? -8.012 -12.447 14.903 1.00 73.69 118 ASP A O 1
ATOM 922 N N . LYS A 1 119 ? -10.241 -12.675 14.924 1.00 66.56 119 LYS A N 1
ATOM 923 C CA . LYS A 1 119 ? -10.514 -11.226 14.888 1.00 66.56 119 LYS A CA 1
ATOM 924 C C . LYS A 1 119 ? -9.801 -10.446 15.999 1.00 66.56 119 LYS A C 1
ATOM 926 O O . LYS A 1 119 ? -9.413 -9.302 15.773 1.00 66.56 119 LYS A O 1
ATOM 931 N N . HIS A 1 120 ? -9.625 -11.050 17.176 1.00 65.06 120 HIS A N 1
ATOM 932 C CA . HIS A 1 120 ? -8.940 -10.425 18.311 1.00 65.06 120 HIS A CA 1
ATOM 933 C C . HIS A 1 120 ? -7.409 -10.480 18.198 1.00 65.06 120 HIS A C 1
ATOM 935 O O . HIS A 1 120 ? -6.738 -9.573 18.697 1.00 65.06 120 HIS A O 1
ATOM 941 N N . ASN A 1 121 ? -6.845 -11.471 17.494 1.00 71.31 121 ASN A N 1
ATOM 942 C CA . ASN A 1 121 ? -5.394 -11.579 17.338 1.00 71.31 121 ASN A CA 1
ATOM 943 C C . ASN A 1 121 ? -4.835 -10.493 16.428 1.00 71.31 121 ASN A C 1
ATOM 945 O O . ASN A 1 121 ? -3.789 -9.949 16.756 1.00 71.31 121 ASN A O 1
ATOM 949 N N . LEU A 1 122 ? -5.526 -10.091 15.355 1.00 74.88 122 LEU A N 1
ATOM 950 C CA . LEU A 1 122 ? -4.999 -9.042 14.473 1.00 74.88 122 LEU A CA 1
ATOM 951 C C . LEU A 1 122 ? -4.805 -7.712 15.219 1.00 74.88 122 LEU A C 1
ATOM 953 O O . LEU A 1 122 ? -3.733 -7.118 15.151 1.00 74.88 122 LEU A O 1
ATOM 957 N N . THR A 1 123 ? -5.807 -7.263 15.980 1.00 74.88 123 THR A N 1
ATOM 958 C CA . THR A 1 123 ? -5.697 -6.030 16.779 1.00 74.88 123 THR A CA 1
ATOM 959 C C . THR A 1 123 ? -4.636 -6.165 17.875 1.00 74.88 123 THR A C 1
ATOM 961 O O . THR A 1 123 ? -3.885 -5.220 18.123 1.00 74.88 123 THR A O 1
ATOM 964 N N . ARG A 1 124 ? -4.515 -7.342 18.501 1.00 78.62 124 ARG A N 1
ATOM 965 C CA . ARG A 1 124 ? -3.466 -7.618 19.493 1.00 78.62 124 ARG A CA 1
ATOM 966 C C . ARG A 1 124 ? -2.064 -7.605 18.873 1.00 78.62 124 ARG A C 1
ATOM 968 O O . ARG A 1 124 ? -1.164 -7.009 19.449 1.00 78.62 124 ARG A O 1
ATOM 975 N N . CYS A 1 125 ? -1.876 -8.199 17.697 1.00 82.00 125 CYS A N 1
ATOM 976 C CA . CYS A 1 125 ? -0.622 -8.157 16.945 1.00 82.00 125 CYS A CA 1
ATOM 977 C C . CYS A 1 125 ? -0.273 -6.722 16.547 1.00 82.00 125 CYS A C 1
ATOM 979 O O . CYS A 1 125 ? 0.829 -6.268 16.828 1.00 82.00 125 CYS A O 1
ATOM 981 N N . MET A 1 126 ? -1.225 -5.980 15.974 1.00 80.56 126 MET A N 1
ATOM 982 C CA . MET A 1 126 ? -1.002 -4.603 15.521 1.00 80.56 126 MET A CA 1
ATOM 983 C C . MET A 1 126 ? -0.698 -3.621 16.658 1.00 80.56 126 MET A C 1
ATOM 985 O O . MET A 1 126 ? -0.064 -2.605 16.406 1.00 80.56 126 MET A O 1
ATOM 989 N N . THR A 1 127 ? -1.135 -3.897 17.889 1.00 81.88 127 THR A N 1
ATOM 990 C CA . THR A 1 127 ? -0.816 -3.067 19.066 1.00 81.88 127 THR A CA 1
ATOM 991 C C . THR A 1 127 ? 0.445 -3.528 19.800 1.00 81.88 127 THR A C 1
ATOM 993 O O . THR A 1 127 ? 0.985 -2.788 20.629 1.00 81.88 127 THR A O 1
ATOM 996 N N . ASN A 1 128 ? 0.935 -4.737 19.515 1.00 87.94 128 ASN A N 1
ATOM 997 C CA . ASN A 1 128 ? 2.096 -5.304 20.181 1.00 87.94 128 ASN A CA 1
ATOM 998 C C . ASN A 1 128 ? 3.396 -4.788 19.549 1.00 87.94 128 ASN A C 1
ATOM 1000 O O . ASN A 1 128 ? 3.705 -5.069 18.392 1.00 87.94 128 ASN A O 1
ATOM 1004 N N . LYS A 1 129 ? 4.212 -4.095 20.345 1.00 88.69 129 LYS A N 1
ATOM 1005 C CA . LYS A 1 129 ? 5.516 -3.579 19.916 1.00 88.69 129 LYS A CA 1
ATOM 1006 C C . LYS A 1 129 ? 6.453 -4.685 19.423 1.00 88.69 129 LYS A C 1
ATOM 1008 O O . LYS A 1 129 ? 7.153 -4.508 18.429 1.00 88.69 129 LYS A O 1
ATOM 1013 N N . TRP A 1 130 ? 6.434 -5.846 20.079 1.00 90.00 130 TRP A N 1
ATOM 1014 C CA . TRP A 1 130 ? 7.285 -6.979 19.713 1.00 90.00 130 TRP A CA 1
ATOM 1015 C C . TRP A 1 130 ? 6.922 -7.567 18.354 1.00 90.00 130 TRP A C 1
ATOM 1017 O O . TRP A 1 130 ? 7.803 -8.021 17.630 1.00 90.00 130 TRP A O 1
ATOM 1027 N N . PHE A 1 131 ? 5.645 -7.522 17.973 1.00 91.38 131 PHE A N 1
ATOM 1028 C CA . PHE A 1 131 ? 5.229 -7.919 16.633 1.00 91.38 131 PHE A CA 1
ATOM 1029 C C . PHE A 1 131 ? 5.873 -7.001 15.587 1.00 91.38 131 PHE A C 1
ATOM 1031 O O . PHE A 1 131 ? 6.547 -7.488 14.683 1.00 91.38 131 PHE A O 1
ATOM 1038 N N . TRP A 1 132 ? 5.771 -5.680 15.762 1.00 92.62 132 TRP A N 1
ATOM 1039 C CA . TRP A 1 132 ? 6.393 -4.716 14.850 1.00 92.62 132 TRP A CA 1
ATOM 1040 C C . TRP A 1 132 ? 7.920 -4.795 14.823 1.00 92.62 132 TRP A C 1
ATOM 1042 O O . TRP A 1 132 ? 8.505 -4.621 13.754 1.00 92.62 132 TRP A O 1
ATOM 1052 N N . LEU A 1 133 ? 8.570 -5.123 15.945 1.00 93.19 133 LEU A N 1
ATOM 1053 C CA . LEU A 1 133 ? 10.011 -5.385 15.969 1.00 93.19 133 LEU A CA 1
ATOM 1054 C C . LEU A 1 133 ? 10.370 -6.582 15.080 1.00 93.19 133 LEU A C 1
ATOM 1056 O O . LEU A 1 133 ? 11.241 -6.463 14.224 1.00 93.19 133 LEU A O 1
ATOM 1060 N N . ASN A 1 134 ? 9.667 -7.708 15.234 1.00 93.38 134 ASN A N 1
ATOM 1061 C CA . ASN A 1 134 ? 9.898 -8.901 14.415 1.00 93.38 134 ASN A CA 1
ATOM 1062 C C . ASN A 1 134 ? 9.667 -8.617 12.923 1.00 93.38 134 ASN A C 1
ATOM 1064 O O . ASN A 1 134 ? 10.480 -9.013 12.089 1.00 93.38 134 ASN A O 1
ATOM 1068 N N . VAL A 1 135 ? 8.606 -7.876 12.579 1.00 92.62 135 VAL A N 1
ATOM 1069 C CA . VAL A 1 135 ? 8.349 -7.459 11.190 1.00 92.62 135 VAL A CA 1
ATOM 1070 C C . VAL A 1 135 ? 9.472 -6.547 10.679 1.00 92.62 135 VAL A C 1
ATOM 1072 O O . VAL A 1 135 ? 9.943 -6.740 9.561 1.00 92.62 135 VAL A O 1
ATOM 1075 N N . THR A 1 136 ? 9.953 -5.601 11.491 1.00 93.56 136 THR A N 1
ATOM 1076 C CA . THR A 1 136 ? 11.063 -4.701 11.127 1.00 93.56 136 THR A CA 1
ATOM 1077 C C . THR A 1 136 ? 12.343 -5.484 10.849 1.00 93.56 136 THR A C 1
ATOM 1079 O O . THR A 1 136 ? 12.982 -5.264 9.822 1.00 93.56 136 THR A O 1
ATOM 1082 N N . VAL A 1 137 ? 12.692 -6.438 11.716 1.00 94.38 137 VAL A N 1
ATOM 1083 C CA . VAL A 1 137 ? 13.868 -7.305 11.543 1.00 94.38 137 VAL A CA 1
ATOM 1084 C C . VAL A 1 137 ? 13.740 -8.146 10.273 1.00 94.38 137 VAL A C 1
ATOM 1086 O O . VAL A 1 137 ? 14.662 -8.158 9.459 1.00 94.38 137 VAL A O 1
ATOM 1089 N N . ALA A 1 138 ? 12.589 -8.784 10.043 1.00 92.31 138 ALA A N 1
ATOM 1090 C CA . ALA A 1 138 ? 12.357 -9.588 8.844 1.00 92.31 138 ALA A CA 1
ATOM 1091 C C . ALA A 1 138 ? 12.493 -8.758 7.555 1.00 92.31 138 ALA A C 1
ATOM 1093 O O . ALA A 1 138 ? 13.182 -9.167 6.620 1.00 92.31 138 ALA A O 1
ATOM 1094 N N . PHE A 1 139 ? 11.892 -7.565 7.511 1.00 90.69 139 PHE A N 1
ATOM 1095 C CA . PHE A 1 139 ? 12.014 -6.665 6.361 1.00 90.69 139 PHE A CA 1
ATOM 1096 C C . PHE A 1 139 ? 13.440 -6.127 6.196 1.00 90.69 139 PHE A C 1
ATOM 1098 O O . PHE A 1 139 ? 13.889 -5.977 5.062 1.00 90.69 139 PHE A O 1
ATOM 1105 N N . GLY A 1 140 ? 14.167 -5.891 7.291 1.00 91.56 140 GLY A N 1
ATOM 1106 C CA . GLY A 1 140 ? 15.572 -5.482 7.266 1.00 91.56 140 GLY A CA 1
ATOM 1107 C C . GLY A 1 140 ? 16.482 -6.550 6.659 1.00 91.56 140 GLY A C 1
ATOM 1108 O O . GLY A 1 140 ? 17.286 -6.240 5.781 1.00 91.56 140 GLY A O 1
ATOM 1109 N N . LEU A 1 141 ? 16.299 -7.820 7.039 1.00 92.00 141 LEU A N 1
ATOM 1110 C CA . LEU A 1 141 ? 17.036 -8.951 6.457 1.00 92.00 141 LEU A CA 1
ATOM 1111 C C . LEU A 1 141 ? 16.755 -9.099 4.954 1.00 92.00 141 LEU A C 1
ATOM 1113 O O . LEU A 1 141 ? 17.667 -9.312 4.152 1.00 92.00 141 LEU A O 1
ATOM 1117 N N . ILE A 1 142 ? 15.495 -8.936 4.545 1.00 88.69 142 ILE A N 1
ATOM 1118 C CA . ILE A 1 142 ? 15.111 -9.024 3.131 1.00 88.69 142 ILE A CA 1
ATOM 1119 C C . ILE A 1 142 ? 15.660 -7.829 2.343 1.00 88.69 142 ILE A C 1
ATOM 1121 O O . ILE A 1 142 ? 16.181 -8.006 1.243 1.00 88.69 142 ILE A O 1
ATOM 1125 N N . ALA A 1 143 ? 15.601 -6.616 2.893 1.00 88.62 143 ALA A N 1
ATOM 1126 C CA . ALA A 1 143 ? 16.180 -5.433 2.263 1.00 88.62 143 ALA A CA 1
ATOM 1127 C C . ALA A 1 143 ? 17.705 -5.566 2.100 1.00 88.62 143 ALA A C 1
ATOM 1129 O O . ALA A 1 143 ? 18.227 -5.255 1.029 1.00 88.62 143 ALA A O 1
ATOM 1130 N N . GLY A 1 144 ? 18.397 -6.099 3.113 1.00 86.94 144 GLY A N 1
ATOM 1131 C CA . GLY A 1 144 ? 19.840 -6.340 3.071 1.00 86.94 144 GLY A CA 1
ATOM 1132 C C . GLY A 1 144 ? 20.258 -7.369 2.016 1.00 86.94 144 GLY A C 1
ATOM 1133 O O . GLY A 1 144 ? 21.238 -7.155 1.310 1.00 86.94 144 GLY A O 1
ATOM 1134 N N . THR A 1 145 ? 19.492 -8.452 1.857 1.00 86.75 145 THR A N 1
ATOM 1135 C CA . THR A 1 145 ? 19.797 -9.515 0.876 1.00 86.75 145 THR A CA 1
ATOM 1136 C C . THR A 1 145 ? 19.449 -9.135 -0.562 1.00 86.75 145 THR A C 1
ATOM 1138 O O . THR A 1 145 ? 20.151 -9.519 -1.490 1.00 86.75 145 THR A O 1
ATOM 1141 N N . THR A 1 146 ? 18.373 -8.376 -0.768 1.00 84.25 146 THR A N 1
ATOM 1142 C CA . THR A 1 146 ? 17.875 -8.051 -2.117 1.00 84.25 146 THR A CA 1
ATOM 1143 C C . THR A 1 146 ? 18.468 -6.778 -2.713 1.00 84.25 146 THR A C 1
ATOM 1145 O O . THR A 1 146 ? 18.329 -6.573 -3.917 1.00 84.25 146 THR A O 1
ATOM 1148 N N . GLN A 1 147 ? 19.078 -5.912 -1.894 1.00 81.81 147 GLN A N 1
ATOM 1149 C CA . GLN A 1 147 ? 19.733 -4.658 -2.304 1.00 81.81 147 GLN A CA 1
ATOM 1150 C C . GLN A 1 147 ? 18.856 -3.718 -3.163 1.00 81.81 147 GLN A C 1
ATOM 1152 O O . GLN A 1 147 ? 19.354 -2.819 -3.840 1.00 81.81 147 GLN A O 1
ATOM 1157 N N . ALA A 1 148 ? 17.532 -3.894 -3.130 1.00 83.31 148 ALA A N 1
ATOM 1158 C CA . ALA A 1 148 ? 16.588 -3.090 -3.895 1.00 83.31 148 ALA A CA 1
ATOM 1159 C C . ALA A 1 148 ? 16.158 -1.846 -3.087 1.00 83.31 148 ALA A C 1
ATOM 1161 O O . ALA A 1 148 ? 15.676 -2.004 -1.958 1.00 83.31 148 ALA A O 1
ATOM 1162 N N . PRO A 1 149 ? 16.230 -0.622 -3.654 1.00 86.25 149 PRO A N 1
ATOM 1163 C CA . PRO A 1 149 ? 15.830 0.613 -2.965 1.00 86.25 149 PRO A CA 1
ATOM 1164 C C . PRO A 1 149 ? 14.409 0.569 -2.389 1.00 86.25 149 PRO A C 1
ATOM 1166 O O . PRO A 1 149 ? 14.179 0.981 -1.253 1.00 86.25 149 PRO A O 1
ATOM 1169 N N . ASP A 1 150 ? 13.466 -0.017 -3.130 1.00 85.81 150 ASP A N 1
ATOM 1170 C CA . ASP A 1 150 ? 12.064 -0.133 -2.714 1.00 85.81 150 ASP A CA 1
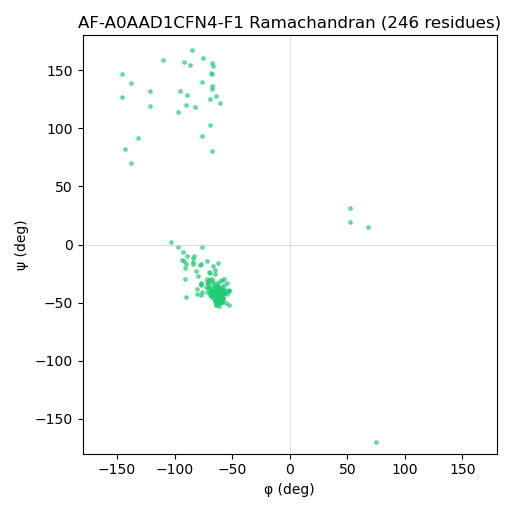ATOM 1171 C C . ASP A 1 150 ? 11.892 -0.932 -1.414 1.00 85.81 150 ASP A C 1
ATOM 1173 O O . ASP A 1 150 ? 10.973 -0.681 -0.632 1.00 85.81 150 ASP A O 1
ATOM 1177 N N . HIS A 1 151 ? 12.764 -1.912 -1.165 1.00 89.56 151 HIS A N 1
ATOM 1178 C CA . HIS A 1 151 ? 12.702 -2.731 0.045 1.00 89.56 151 HIS A CA 1
ATOM 1179 C C . HIS A 1 151 ? 13.241 -1.978 1.259 1.00 89.56 151 HIS A C 1
ATOM 1181 O O . HIS A 1 151 ? 12.704 -2.132 2.355 1.00 89.56 151 HIS A O 1
ATOM 1187 N N . ILE A 1 152 ? 14.229 -1.106 1.054 1.00 90.44 152 ILE A N 1
ATOM 1188 C CA . ILE A 1 152 ? 14.754 -0.216 2.093 1.00 90.44 152 ILE A CA 1
ATOM 1189 C C . ILE A 1 152 ? 13.681 0.796 2.501 1.00 90.44 152 ILE A C 1
ATOM 1191 O O . ILE A 1 152 ? 13.472 1.011 3.691 1.00 90.44 152 ILE A O 1
ATOM 1195 N N . TYR A 1 153 ? 12.930 1.349 1.544 1.00 91.81 153 TYR A N 1
ATOM 1196 C CA . TYR A 1 153 ? 11.807 2.242 1.847 1.00 91.81 153 TYR A CA 1
ATOM 1197 C C . TYR A 1 153 ? 10.711 1.545 2.657 1.00 91.81 153 TYR A C 1
ATOM 1199 O O . TYR A 1 153 ? 10.224 2.106 3.636 1.00 91.81 153 TYR A O 1
ATOM 1207 N N . LEU A 1 154 ? 10.357 0.303 2.307 1.00 90.75 154 LEU A N 1
ATOM 1208 C CA . LEU A 1 154 ? 9.404 -0.488 3.093 1.00 90.75 154 LEU A CA 1
ATOM 1209 C C . LEU A 1 154 ? 9.924 -0.776 4.505 1.00 90.75 154 LEU A C 1
ATOM 1211 O O . LEU A 1 154 ? 9.164 -0.651 5.464 1.00 90.75 154 LEU A O 1
ATOM 1215 N N . PHE A 1 155 ? 11.206 -1.116 4.644 1.00 93.25 155 PHE A N 1
ATOM 1216 C CA . PHE A 1 155 ? 11.847 -1.277 5.946 1.00 93.25 155 PHE A CA 1
ATOM 1217 C C . PHE A 1 155 ? 11.755 0.009 6.781 1.00 93.25 155 PHE A C 1
ATOM 1219 O O . PHE A 1 155 ? 11.313 -0.047 7.926 1.00 93.25 155 PHE A O 1
ATOM 1226 N N . SER A 1 156 ? 12.070 1.169 6.199 1.00 93.44 156 SER A N 1
ATOM 1227 C CA . SER A 1 156 ? 11.924 2.477 6.849 1.00 93.44 156 SER A CA 1
ATOM 1228 C C . SER A 1 156 ? 10.492 2.752 7.306 1.00 93.44 156 SER A C 1
ATOM 1230 O O . SER A 1 156 ? 10.293 3.252 8.413 1.00 93.44 156 SER A O 1
ATOM 1232 N N . CYS A 1 157 ? 9.489 2.377 6.507 1.00 93.50 157 CYS A N 1
ATOM 1233 C CA . CYS A 1 157 ? 8.089 2.502 6.905 1.00 93.50 157 CYS A CA 1
ATOM 1234 C C . CYS A 1 157 ? 7.760 1.671 8.148 1.00 93.50 157 CYS A C 1
ATOM 1236 O O . CYS A 1 157 ? 7.161 2.181 9.095 1.00 93.50 157 CYS A O 1
ATOM 1238 N N . VAL A 1 158 ? 8.144 0.393 8.150 1.00 93.75 158 VAL A N 1
ATOM 1239 C CA . VAL A 1 158 ? 7.864 -0.519 9.269 1.00 93.75 158 VAL A CA 1
ATOM 1240 C C . VAL A 1 158 ? 8.639 -0.092 10.519 1.00 93.75 158 VAL A C 1
ATOM 1242 O O . VAL A 1 158 ? 8.067 -0.080 11.609 1.00 93.75 158 VAL A O 1
ATOM 1245 N N . LEU A 1 159 ? 9.892 0.345 10.362 1.00 94.56 159 LEU A N 1
ATOM 1246 C CA . LEU A 1 159 ? 10.708 0.883 11.448 1.00 94.56 159 LEU A CA 1
ATOM 1247 C C . LEU A 1 159 ? 10.044 2.106 12.095 1.00 94.56 159 LEU A C 1
ATOM 1249 O O . LEU A 1 159 ? 9.964 2.181 13.318 1.00 94.56 159 LEU A O 1
ATOM 1253 N N . ALA A 1 160 ? 9.517 3.037 11.297 1.00 93.69 160 ALA A N 1
ATOM 1254 C CA . ALA A 1 160 ? 8.805 4.204 11.814 1.00 93.69 160 ALA A CA 1
ATOM 1255 C C . ALA A 1 160 ? 7.558 3.815 12.623 1.00 93.69 160 ALA A C 1
ATOM 1257 O O . ALA A 1 160 ? 7.329 4.361 13.702 1.00 93.69 160 ALA A O 1
ATOM 1258 N N . ILE A 1 161 ? 6.788 2.829 12.143 1.00 92.75 161 ILE A N 1
ATOM 1259 C CA . ILE A 1 161 ? 5.630 2.288 12.873 1.00 92.75 161 ILE A CA 1
ATOM 1260 C C . ILE A 1 161 ? 6.075 1.672 14.204 1.00 92.75 161 ILE A C 1
ATOM 1262 O O . ILE A 1 161 ? 5.465 1.947 15.235 1.00 92.75 161 ILE A O 1
ATOM 1266 N N . PHE A 1 162 ? 7.155 0.885 14.207 1.00 93.62 162 PHE A N 1
ATOM 1267 C CA . PHE A 1 162 ? 7.717 0.307 15.427 1.00 93.62 162 PHE A CA 1
ATOM 1268 C C . PHE A 1 162 ? 8.123 1.383 16.449 1.00 93.62 162 PHE A C 1
ATOM 1270 O O . PHE A 1 162 ? 7.780 1.258 17.627 1.00 93.62 162 PHE A O 1
ATOM 1277 N N . LEU A 1 163 ? 8.811 2.441 16.007 1.00 92.12 163 LEU A N 1
ATOM 1278 C CA . LEU A 1 163 ? 9.289 3.518 16.881 1.00 92.12 163 LEU A CA 1
ATOM 1279 C C . LEU A 1 163 ? 8.140 4.292 17.538 1.00 92.12 163 LEU A C 1
ATOM 1281 O O . LEU A 1 163 ? 8.218 4.614 18.722 1.00 92.12 163 LEU A O 1
ATOM 1285 N N . ILE A 1 164 ? 7.065 4.568 16.793 1.00 92.31 164 ILE A N 1
ATOM 1286 C CA . ILE A 1 164 ? 5.934 5.366 17.290 1.00 92.31 164 ILE A CA 1
ATOM 1287 C C . ILE A 1 164 ? 4.849 4.528 17.986 1.00 92.31 164 ILE A C 1
ATOM 1289 O O . ILE A 1 164 ? 3.960 5.099 18.615 1.00 92.31 164 ILE A O 1
ATOM 1293 N N . ASN A 1 165 ? 4.901 3.191 17.912 1.00 89.88 165 ASN A N 1
ATOM 1294 C CA . ASN A 1 165 ? 3.826 2.300 18.370 1.00 89.88 165 ASN A CA 1
ATOM 1295 C C . ASN A 1 165 ? 3.367 2.563 19.818 1.00 89.88 165 ASN A C 1
ATOM 1297 O O . ASN A 1 165 ? 2.170 2.540 20.091 1.00 89.88 165 ASN A O 1
ATOM 1301 N N . ASP A 1 166 ? 4.290 2.853 20.740 1.00 85.25 166 ASP A N 1
ATOM 1302 C CA . ASP A 1 166 ? 3.955 3.112 22.154 1.00 85.25 166 ASP A CA 1
ATOM 1303 C C . ASP A 1 166 ? 3.215 4.445 22.360 1.00 85.25 166 ASP A C 1
ATOM 1305 O O . ASP A 1 166 ? 2.469 4.625 23.326 1.00 85.25 166 ASP A O 1
ATOM 1309 N N . TYR A 1 167 ? 3.391 5.383 21.430 1.00 85.81 167 TYR A N 1
ATOM 1310 C CA . TYR A 1 167 ? 2.730 6.680 21.460 1.00 85.81 167 TYR A CA 1
ATOM 1311 C C . TYR A 1 167 ? 1.292 6.624 20.924 1.00 85.81 167 TYR A C 1
ATOM 1313 O O . TYR A 1 167 ? 0.458 7.452 21.310 1.00 85.81 167 TYR A O 1
ATOM 1321 N N . VAL A 1 168 ? 0.956 5.630 20.097 1.00 85.06 168 VAL A N 1
ATOM 1322 C CA . VAL A 1 168 ? -0.366 5.520 19.468 1.00 85.06 168 VAL A CA 1
ATOM 1323 C C . VAL A 1 168 ? -1.452 5.184 20.508 1.00 85.06 168 VAL A C 1
ATOM 1325 O O . VAL A 1 168 ? -1.319 4.203 21.244 1.00 85.06 168 VAL A O 1
ATOM 1328 N N . PRO A 1 169 ? -2.537 5.980 20.618 1.00 79.69 169 PRO A N 1
ATOM 1329 C CA . PRO A 1 169 ? -3.622 5.702 21.550 1.00 79.69 169 PRO A CA 1
ATOM 1330 C C . PRO A 1 169 ? -4.374 4.435 21.132 1.00 79.69 169 PRO A C 1
ATOM 1332 O O . PRO A 1 169 ? -4.695 4.231 19.965 1.00 79.69 169 PRO A O 1
ATOM 1335 N N . ARG A 1 170 ? -4.682 3.576 22.109 1.00 75.94 170 ARG A N 1
ATOM 1336 C CA . ARG A 1 170 ? -5.365 2.290 21.870 1.00 75.94 170 ARG A CA 1
ATOM 1337 C C . ARG A 1 170 ? -6.887 2.412 21.786 1.00 75.94 170 ARG A C 1
ATOM 1339 O O . ARG A 1 170 ? -7.548 1.486 21.327 1.00 75.94 170 ARG A O 1
ATOM 1346 N N . GLN A 1 171 ? -7.437 3.540 22.227 1.00 71.19 171 GLN A N 1
ATOM 1347 C CA . GLN A 1 171 ? -8.857 3.860 22.144 1.00 71.19 171 GLN A CA 1
ATOM 1348 C C . GLN A 1 171 ? -9.020 5.148 21.343 1.00 71.19 171 GLN A C 1
ATOM 1350 O O . GLN A 1 171 ? -8.492 6.193 21.716 1.00 71.19 171 GLN A O 1
ATOM 1355 N N . TYR A 1 172 ? -9.742 5.055 20.229 1.00 70.94 172 TYR A N 1
ATOM 1356 C CA . TYR A 1 172 ? -10.066 6.200 19.390 1.00 70.94 172 TYR A CA 1
ATOM 1357 C C . TYR A 1 172 ? -11.459 6.705 19.754 1.00 70.94 172 TYR A C 1
ATOM 1359 O O . TYR A 1 172 ? -12.456 6.019 19.532 1.00 70.94 172 TYR A O 1
ATOM 1367 N N . GLN A 1 173 ? -11.527 7.913 20.306 1.00 75.62 173 GLN A N 1
ATOM 1368 C CA . GLN A 1 173 ? -12.780 8.647 20.472 1.00 75.62 173 GLN A CA 1
ATOM 1369 C C . GLN A 1 173 ? -13.089 9.456 19.209 1.00 75.62 173 GLN A C 1
ATOM 1371 O O . GLN A 1 173 ? -12.188 9.822 18.453 1.00 75.62 173 GLN A O 1
ATOM 1376 N N . ARG A 1 174 ? -14.371 9.753 18.962 1.00 76.81 174 ARG A N 1
ATOM 1377 C CA . ARG A 1 174 ? -14.740 10.674 17.879 1.00 76.81 174 ARG A CA 1
ATOM 1378 C C . ARG A 1 174 ? -14.183 12.064 18.184 1.00 76.81 174 ARG A C 1
ATOM 1380 O O . ARG A 1 174 ? -14.432 12.607 19.253 1.00 76.81 174 ARG A O 1
ATOM 1387 N N . LEU A 1 175 ? -13.460 12.632 17.222 1.00 80.25 175 LEU A N 1
ATOM 1388 C CA . LEU A 1 175 ? -12.976 14.007 17.299 1.00 80.25 175 LEU A CA 1
ATOM 1389 C C . LEU A 1 175 ? -14.124 14.980 17.014 1.00 80.25 175 LEU A C 1
ATOM 1391 O O . LEU A 1 175 ? -14.907 14.768 16.086 1.00 80.25 175 LEU A O 1
ATOM 1395 N N . ASN A 1 176 ? -14.175 16.084 17.760 1.00 87.12 176 ASN A N 1
ATOM 1396 C CA . ASN A 1 176 ? -15.023 17.219 17.398 1.00 87.12 176 ASN A CA 1
ATOM 1397 C C . ASN A 1 176 ? -14.518 17.858 16.099 1.00 87.12 176 ASN A C 1
ATOM 1399 O O . ASN A 1 176 ? -13.319 17.841 15.816 1.00 87.12 176 ASN A O 1
ATOM 1403 N N . LEU A 1 177 ? -15.419 18.506 15.354 1.00 87.75 177 LEU A N 1
ATOM 1404 C CA . LEU A 1 177 ? -15.107 19.120 14.059 1.00 87.75 177 LEU A CA 1
ATOM 1405 C C . LEU A 1 177 ? -13.899 20.072 14.119 1.00 87.75 177 LEU A C 1
ATOM 1407 O O . LEU A 1 177 ? -13.061 20.046 13.226 1.00 87.75 177 LEU A O 1
ATOM 1411 N N . ARG A 1 178 ? -13.758 20.861 15.195 1.00 88.19 178 ARG A N 1
ATOM 1412 C CA . ARG A 1 178 ? -12.613 21.772 15.389 1.00 88.19 178 ARG A CA 1
ATOM 1413 C C . ARG A 1 178 ? -11.273 21.030 15.456 1.00 88.19 178 ARG A C 1
ATOM 1415 O O . ARG A 1 178 ? -10.335 21.411 14.766 1.00 88.19 178 ARG A O 1
ATOM 1422 N N . TYR A 1 179 ? -11.194 19.956 16.243 1.00 86.44 179 TYR A N 1
ATOM 1423 C CA . TYR A 1 179 ? -9.981 19.139 16.354 1.00 86.44 179 TYR A CA 1
ATOM 1424 C C . TYR A 1 179 ? -9.725 18.323 15.087 1.00 86.44 179 TYR A C 1
ATOM 1426 O O . TYR A 1 179 ? -8.573 18.143 14.714 1.00 86.44 179 TYR A O 1
ATOM 1434 N N . LEU A 1 180 ? -10.777 17.876 14.393 1.00 89.25 180 LEU A N 1
ATOM 1435 C CA . LEU A 1 180 ? -10.644 17.207 13.101 1.00 89.25 180 LEU A CA 1
ATOM 1436 C C . LEU A 1 180 ? -10.058 18.148 12.039 1.00 89.25 180 LEU A C 1
ATOM 1438 O O . LEU A 1 180 ? -9.128 17.766 11.336 1.00 89.25 180 LEU A O 1
ATOM 1442 N N . LEU A 1 181 ? -10.565 19.381 11.946 1.00 90.44 181 LEU A N 1
ATOM 1443 C CA . LEU A 1 181 ? -10.025 20.393 11.037 1.00 90.44 181 LEU A CA 1
ATOM 1444 C C . LEU A 1 181 ? -8.579 20.746 11.401 1.00 90.44 181 LEU A C 1
ATOM 1446 O O . LEU A 1 181 ? -7.734 20.776 10.512 1.00 90.44 181 LEU A O 1
ATOM 1450 N N . GLY A 1 182 ? -8.278 20.929 12.691 1.00 90.81 182 GLY A N 1
ATOM 1451 C CA . GLY A 1 182 ? -6.912 21.162 13.173 1.00 90.81 182 GLY A CA 1
ATOM 1452 C C . GLY A 1 182 ? -5.949 20.008 12.869 1.00 90.81 182 GLY A C 1
ATOM 1453 O O . GLY A 1 182 ? -4.803 20.240 12.493 1.00 90.81 182 GLY A O 1
ATOM 1454 N N . LEU A 1 183 ? -6.415 18.761 12.972 1.00 91.19 183 LEU A N 1
ATOM 1455 C CA . LEU A 1 183 ? -5.641 17.582 12.593 1.00 91.19 183 LEU A CA 1
ATOM 1456 C C . LEU A 1 183 ? -5.356 17.574 11.087 1.00 91.19 183 LEU A C 1
ATOM 1458 O O . LEU A 1 183 ? -4.211 17.390 10.685 1.00 91.19 183 LEU A O 1
ATOM 1462 N N . ILE A 1 184 ? -6.378 17.795 10.252 1.00 92.38 184 ILE A N 1
ATOM 1463 C CA . ILE A 1 184 ? -6.229 17.807 8.790 1.00 92.38 184 ILE A CA 1
ATOM 1464 C C . ILE A 1 184 ? -5.244 18.898 8.361 1.00 92.38 184 ILE A C 1
ATOM 1466 O O . ILE A 1 184 ? -4.342 18.622 7.570 1.00 92.38 184 ILE A O 1
ATOM 1470 N N . THR A 1 185 ? -5.362 20.116 8.895 1.00 92.44 185 THR A N 1
ATOM 1471 C CA . THR A 1 185 ? -4.445 21.212 8.548 1.00 92.44 185 THR A CA 1
ATOM 1472 C C . THR A 1 185 ? -3.017 20.920 9.002 1.00 92.44 185 THR A C 1
ATOM 1474 O O . THR A 1 185 ? -2.086 21.096 8.217 1.00 92.44 185 THR A O 1
ATOM 1477 N N . CYS A 1 186 ? -2.829 20.402 10.219 1.00 93.44 186 CYS A N 1
ATOM 1478 C CA . CYS A 1 186 ? -1.508 20.041 10.737 1.00 93.44 186 CYS A CA 1
ATOM 1479 C C . CYS A 1 186 ? -0.850 18.912 9.922 1.00 93.44 186 CYS A C 1
ATOM 1481 O O . CYS A 1 186 ? 0.340 18.977 9.600 1.00 93.44 186 CYS A O 1
ATOM 1483 N N . LEU A 1 187 ? -1.630 17.907 9.510 1.00 94.00 187 LEU A N 1
ATOM 1484 C CA . LEU A 1 187 ? -1.153 16.841 8.631 1.00 94.00 187 LEU A CA 1
ATOM 1485 C C . LEU A 1 187 ? -0.754 17.378 7.255 1.00 94.00 187 LEU A C 1
ATOM 1487 O O . LEU A 1 187 ? 0.333 17.049 6.784 1.00 94.00 187 LEU A O 1
ATOM 1491 N N . LEU A 1 188 ? -1.582 18.219 6.627 1.00 93.75 188 LEU A N 1
ATOM 1492 C CA . LEU A 1 188 ? -1.294 18.780 5.304 1.00 93.75 188 LEU A CA 1
ATOM 1493 C C . LEU A 1 188 ? -0.038 19.655 5.314 1.00 93.75 188 LEU A C 1
ATOM 1495 O O . LEU A 1 188 ? 0.835 19.475 4.462 1.00 93.75 188 LEU A O 1
ATOM 1499 N N . ILE A 1 189 ? 0.083 20.559 6.289 1.00 94.69 189 ILE A N 1
ATOM 1500 C CA . ILE A 1 189 ? 1.244 21.450 6.412 1.00 94.69 189 ILE A CA 1
ATOM 1501 C C . ILE A 1 189 ? 2.505 20.627 6.684 1.00 94.69 189 ILE A C 1
ATOM 1503 O O . ILE A 1 189 ? 3.484 20.744 5.949 1.00 94.69 189 ILE A O 1
ATOM 1507 N N . GLY A 1 190 ? 2.475 19.748 7.689 1.00 92.62 190 GLY A N 1
ATOM 1508 C CA . GLY A 1 190 ? 3.651 18.965 8.063 1.00 92.62 190 GLY A CA 1
ATOM 1509 C C . GLY A 1 190 ? 4.106 18.002 6.966 1.00 92.62 190 GLY A C 1
ATOM 1510 O O . GLY A 1 190 ? 5.296 17.957 6.657 1.00 92.62 190 GLY A O 1
ATOM 1511 N N . CYS A 1 191 ? 3.181 17.301 6.298 1.00 94.12 191 CYS A N 1
ATOM 1512 C CA . CYS A 1 191 ? 3.535 16.440 5.165 1.00 94.12 191 CYS A CA 1
ATOM 1513 C C . CYS A 1 191 ? 4.147 17.249 4.016 1.00 94.12 191 CYS A C 1
ATOM 1515 O O . CYS A 1 191 ? 5.139 16.815 3.434 1.00 94.12 191 CYS A O 1
ATOM 1517 N N . SER A 1 192 ? 3.602 18.433 3.717 1.00 93.12 192 SER A N 1
ATOM 1518 C CA . SER A 1 192 ? 4.126 19.299 2.652 1.00 93.12 192 SER A CA 1
ATOM 1519 C C . SER A 1 192 ? 5.550 19.764 2.956 1.00 93.12 192 SER A C 1
ATOM 1521 O O . SER A 1 192 ? 6.419 19.670 2.092 1.00 93.12 192 SER A O 1
ATOM 1523 N N . VAL A 1 193 ? 5.820 20.193 4.192 1.00 95.62 193 VAL A N 1
ATOM 1524 C CA . VAL A 1 193 ? 7.158 20.635 4.622 1.00 95.62 193 VAL A CA 1
ATOM 1525 C C . VAL A 1 193 ? 8.170 19.484 4.585 1.00 95.62 193 VAL A C 1
ATOM 1527 O O . VAL A 1 193 ? 9.269 19.649 4.053 1.00 95.62 193 VAL A O 1
ATOM 1530 N N . ILE A 1 194 ? 7.813 18.306 5.107 1.00 94.38 194 ILE A N 1
ATOM 1531 C CA . ILE A 1 194 ? 8.698 17.127 5.129 1.00 94.38 194 ILE A CA 1
ATOM 1532 C C . ILE A 1 194 ? 9.016 16.644 3.706 1.00 94.38 194 ILE A C 1
ATOM 1534 O O . ILE A 1 194 ? 10.169 16.353 3.390 1.00 94.38 194 ILE A O 1
ATOM 1538 N N . LEU A 1 195 ? 8.017 16.588 2.822 1.00 93.69 195 LEU A N 1
ATOM 1539 C CA . LEU A 1 195 ? 8.229 16.178 1.433 1.00 93.69 195 LEU A CA 1
ATOM 1540 C C . LEU A 1 195 ? 9.047 17.211 0.651 1.00 93.69 195 LEU A C 1
ATOM 1542 O O . LEU A 1 195 ? 9.946 16.828 -0.096 1.00 93.69 195 LEU A O 1
ATOM 1546 N N . TYR A 1 196 ? 8.777 18.504 0.845 1.00 94.06 196 TYR A N 1
ATOM 1547 C CA . TYR A 1 196 ? 9.513 19.577 0.177 1.00 94.06 196 TYR A CA 1
ATOM 1548 C C . TYR A 1 196 ? 10.981 19.624 0.618 1.00 94.06 196 TYR A C 1
ATOM 1550 O O . TYR A 1 196 ? 11.877 19.658 -0.223 1.00 94.06 196 TYR A O 1
ATOM 1558 N N . SER A 1 197 ? 11.237 19.563 1.928 1.00 92.44 197 SER A N 1
ATOM 1559 C CA . SER A 1 197 ? 12.600 19.502 2.475 1.00 92.44 197 SER A CA 1
ATOM 1560 C C . SER A 1 197 ? 13.359 18.266 1.990 1.00 92.44 197 SER A C 1
ATOM 1562 O O . SER A 1 197 ? 14.496 18.394 1.538 1.00 92.44 197 SER A O 1
ATOM 1564 N N . GLY A 1 198 ? 12.723 17.090 1.996 1.00 91.00 198 GLY A N 1
ATOM 1565 C CA . GLY A 1 198 ? 13.310 15.869 1.443 1.00 91.00 198 GLY A CA 1
ATOM 1566 C C . GLY A 1 198 ? 13.650 16.008 -0.043 1.00 91.00 198 GLY A C 1
ATOM 1567 O O . GLY A 1 198 ? 14.753 15.658 -0.455 1.00 91.00 198 GLY A O 1
ATOM 1568 N N . TYR A 1 199 ? 12.744 16.580 -0.841 1.00 91.69 199 TYR A N 1
ATOM 1569 C CA . TYR A 1 199 ? 12.972 16.842 -2.264 1.00 91.69 199 TYR A CA 1
ATOM 1570 C C . TYR A 1 199 ? 14.147 17.802 -2.506 1.00 91.69 199 TYR A C 1
ATOM 1572 O O . TYR A 1 199 ? 15.004 17.522 -3.344 1.00 91.69 199 TYR A O 1
ATOM 1580 N N . MET A 1 200 ? 14.232 18.891 -1.737 1.00 92.69 200 MET A N 1
ATOM 1581 C CA . MET A 1 200 ? 15.341 19.844 -1.833 1.00 92.69 200 MET A CA 1
ATOM 1582 C C . MET A 1 200 ? 16.682 19.193 -1.489 1.00 92.69 200 MET A C 1
ATOM 1584 O O . MET A 1 200 ? 17.637 19.338 -2.247 1.00 92.69 200 MET A O 1
ATOM 1588 N N . LEU A 1 201 ? 16.749 18.415 -0.405 1.00 90.44 201 LEU A N 1
ATOM 1589 C CA . LEU A 1 201 ? 17.972 17.715 0.002 1.00 90.44 201 LEU A CA 1
ATOM 1590 C C . LEU A 1 201 ? 18.429 16.670 -1.027 1.00 90.44 201 LEU A C 1
ATOM 1592 O O . LEU A 1 201 ? 19.628 16.522 -1.254 1.00 90.44 201 LEU A O 1
ATOM 1596 N N . ILE A 1 202 ? 17.492 15.970 -1.675 1.00 91.25 202 ILE A N 1
ATOM 1597 C CA . ILE A 1 202 ? 17.807 15.003 -2.738 1.00 91.25 202 ILE A CA 1
ATOM 1598 C C . ILE A 1 202 ? 18.480 15.697 -3.926 1.00 91.25 202 ILE A C 1
ATOM 1600 O O . ILE A 1 202 ? 19.460 15.176 -4.448 1.00 91.25 202 ILE A O 1
ATOM 1604 N N . ASN A 1 203 ? 17.996 16.875 -4.325 1.00 90.25 203 ASN A N 1
ATOM 1605 C CA . ASN A 1 203 ? 18.532 17.607 -5.477 1.00 90.25 203 ASN A CA 1
ATOM 1606 C C . ASN A 1 203 ? 19.917 18.225 -5.229 1.00 90.25 203 ASN A C 1
ATOM 1608 O O . ASN A 1 203 ? 20.582 18.626 -6.180 1.00 90.25 203 ASN A O 1
ATOM 1612 N N . LEU A 1 204 ? 20.361 18.298 -3.972 1.00 90.31 204 LEU A N 1
ATOM 1613 C CA . LEU A 1 204 ? 21.698 18.775 -3.611 1.00 90.31 204 LEU A CA 1
ATOM 1614 C C . LEU A 1 204 ? 22.771 17.681 -3.707 1.00 90.31 204 LEU A C 1
ATOM 1616 O O . LEU A 1 204 ? 23.958 17.990 -3.617 1.00 90.31 204 LEU A O 1
ATOM 1620 N N . SER A 1 205 ? 22.388 16.409 -3.861 1.00 87.75 205 SER A N 1
ATOM 1621 C CA . SER A 1 205 ? 23.328 15.287 -3.855 1.00 87.75 205 SER A CA 1
ATOM 1622 C C . SER A 1 205 ? 23.274 14.473 -5.142 1.00 87.75 205 SER A C 1
ATOM 1624 O O . SER A 1 205 ? 22.217 14.028 -5.573 1.00 87.75 205 SER A O 1
ATOM 1626 N N . ASN A 1 206 ? 24.449 14.188 -5.703 1.00 87.50 206 ASN A N 1
ATOM 1627 C CA . ASN A 1 20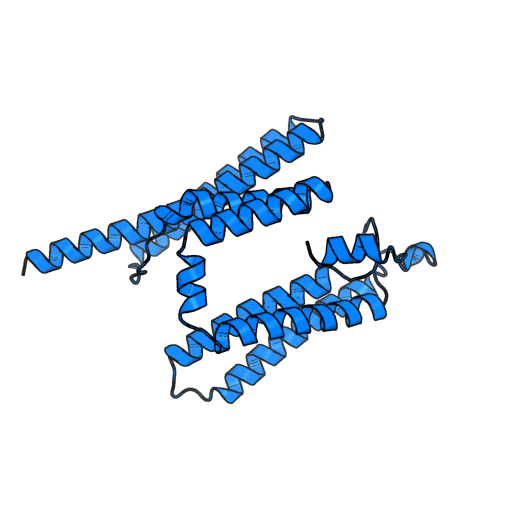6 ? 24.605 13.309 -6.866 1.00 87.50 206 ASN A CA 1
ATOM 1628 C C . ASN A 1 206 ? 24.988 11.867 -6.481 1.00 87.50 206 ASN A C 1
ATOM 1630 O O . ASN A 1 206 ? 25.128 11.006 -7.347 1.00 87.50 206 ASN A O 1
ATOM 1634 N N . VAL A 1 207 ? 25.179 11.584 -5.186 1.00 92.25 207 VAL A N 1
ATOM 1635 C CA . VAL A 1 207 ? 25.603 10.262 -4.706 1.00 92.25 207 VAL A CA 1
ATOM 1636 C C . VAL A 1 207 ? 24.374 9.407 -4.412 1.00 92.25 207 VAL A C 1
ATOM 1638 O O . VAL A 1 207 ? 23.571 9.734 -3.538 1.00 92.25 207 VAL A O 1
ATOM 1641 N N . SER A 1 208 ? 24.251 8.267 -5.096 1.00 88.88 208 SER A N 1
ATOM 1642 C CA . SER A 1 208 ? 23.095 7.362 -4.988 1.00 88.88 208 SER A CA 1
ATOM 1643 C C . SER A 1 208 ? 22.822 6.892 -3.554 1.00 88.88 208 SER A C 1
ATOM 1645 O O . SER A 1 208 ? 21.666 6.851 -3.133 1.00 88.88 208 SER A O 1
ATOM 1647 N N . LEU A 1 209 ? 23.874 6.603 -2.780 1.00 88.50 209 LEU A N 1
ATOM 1648 C CA . LEU A 1 209 ? 23.763 6.199 -1.375 1.00 88.50 209 LEU A CA 1
ATOM 1649 C C . LEU A 1 209 ? 23.196 7.323 -0.493 1.00 88.50 209 LEU A C 1
ATOM 1651 O O . LEU A 1 209 ? 22.353 7.066 0.364 1.00 88.50 209 LEU A O 1
ATOM 1655 N N . ILE A 1 210 ? 23.619 8.568 -0.728 1.00 90.19 210 ILE A N 1
ATOM 1656 C CA . ILE A 1 210 ? 23.135 9.735 0.019 1.00 90.19 210 ILE A CA 1
ATOM 1657 C C . ILE A 1 210 ? 21.670 10.002 -0.332 1.00 90.19 210 ILE A C 1
ATOM 1659 O O . ILE A 1 210 ? 20.849 10.169 0.565 1.00 90.19 210 ILE A O 1
ATOM 1663 N N . VAL A 1 211 ? 21.308 9.951 -1.617 1.00 91.19 211 VAL A N 1
ATOM 1664 C CA . VAL A 1 211 ? 19.911 10.093 -2.063 1.00 91.19 211 VAL A CA 1
ATOM 1665 C C . VAL A 1 211 ? 19.016 9.020 -1.439 1.00 91.19 211 VAL A C 1
ATOM 1667 O O . VAL A 1 211 ? 17.906 9.313 -0.987 1.00 91.19 211 VAL A O 1
ATOM 1670 N N . LEU A 1 212 ? 19.494 7.776 -1.382 1.00 90.94 212 LEU A N 1
ATOM 1671 C CA . LEU A 1 212 ? 18.781 6.665 -0.760 1.00 90.94 212 LEU A CA 1
ATOM 1672 C C . LEU A 1 212 ? 18.580 6.885 0.747 1.00 90.94 212 LEU A C 1
ATOM 1674 O O . LEU A 1 212 ? 17.467 6.679 1.234 1.00 90.94 212 LEU A O 1
ATOM 1678 N N . ALA A 1 213 ? 19.619 7.338 1.455 1.00 91.50 213 ALA A N 1
ATOM 1679 C CA . ALA A 1 213 ? 19.569 7.645 2.883 1.00 91.50 213 ALA A CA 1
ATOM 1680 C C . ALA A 1 213 ? 18.643 8.831 3.198 1.00 91.50 213 ALA A C 1
ATOM 1682 O O . ALA A 1 213 ? 17.843 8.765 4.126 1.00 91.50 213 ALA A O 1
ATOM 1683 N N . ILE A 1 214 ? 18.689 9.900 2.400 1.00 93.06 214 ILE A N 1
ATOM 1684 C CA . ILE A 1 214 ? 17.784 11.044 2.569 1.00 93.06 214 ILE A CA 1
ATOM 1685 C C . ILE A 1 214 ? 16.337 10.582 2.384 1.00 93.06 214 ILE A C 1
ATOM 1687 O O . ILE A 1 214 ? 15.504 10.835 3.249 1.00 93.06 214 ILE A O 1
ATOM 1691 N N . ARG A 1 215 ? 16.037 9.832 1.312 1.00 92.81 215 ARG A N 1
ATOM 1692 C CA . ARG A 1 215 ? 14.684 9.303 1.067 1.00 92.81 215 ARG A CA 1
ATOM 1693 C C . ARG A 1 215 ? 14.190 8.411 2.205 1.00 92.81 215 ARG A C 1
ATOM 1695 O O . ARG A 1 215 ? 13.037 8.541 2.610 1.00 92.81 215 ARG A O 1
ATOM 1702 N N . SER A 1 216 ? 15.036 7.521 2.723 1.00 92.38 216 SER A N 1
ATOM 1703 C CA . SER A 1 216 ? 14.659 6.628 3.822 1.00 92.38 216 SER A CA 1
ATOM 1704 C C . SER A 1 216 ? 14.378 7.404 5.113 1.00 92.38 216 SER A C 1
ATOM 1706 O O . SER A 1 216 ? 13.350 7.168 5.750 1.00 92.38 216 SER A O 1
ATOM 1708 N N . ILE A 1 217 ? 15.210 8.394 5.451 1.00 94.06 217 ILE A N 1
ATOM 1709 C CA . ILE A 1 217 ? 15.002 9.279 6.606 1.00 94.06 217 ILE A CA 1
ATOM 1710 C C . ILE A 1 217 ? 13.718 10.098 6.440 1.00 94.06 217 ILE A C 1
ATOM 1712 O O . ILE A 1 217 ? 12.902 10.133 7.362 1.00 94.06 217 ILE A O 1
ATOM 1716 N N . THR A 1 218 ? 13.484 10.701 5.270 1.00 94.31 218 THR A N 1
ATOM 1717 C CA . THR A 1 218 ? 12.249 11.451 4.987 1.00 94.31 218 THR A CA 1
ATOM 1718 C C . THR A 1 218 ? 11.012 10.580 5.204 1.00 94.31 218 THR A C 1
ATOM 1720 O O . THR A 1 218 ? 10.050 11.041 5.812 1.00 94.31 218 THR A O 1
ATOM 1723 N N . ILE A 1 219 ? 11.038 9.314 4.775 1.00 93.69 219 ILE A N 1
ATOM 1724 C CA . ILE A 1 219 ? 9.935 8.364 4.990 1.00 93.69 219 ILE A CA 1
ATOM 1725 C C . ILE A 1 219 ? 9.722 8.078 6.482 1.00 93.69 219 ILE A C 1
ATOM 1727 O O . ILE A 1 219 ? 8.577 8.097 6.942 1.00 93.69 219 ILE A O 1
ATOM 1731 N N . VAL A 1 220 ? 10.797 7.847 7.247 1.00 95.31 220 VAL A N 1
ATOM 1732 C CA . VAL A 1 220 ? 10.692 7.614 8.698 1.00 95.31 220 VAL A CA 1
ATOM 1733 C C . VAL A 1 220 ? 10.060 8.816 9.393 1.00 95.31 220 VAL A C 1
ATOM 1735 O O . VAL A 1 220 ? 9.112 8.657 10.168 1.00 95.31 220 VAL A O 1
ATOM 1738 N N . VAL A 1 221 ? 10.546 10.019 9.085 1.00 95.12 221 VAL A N 1
ATOM 1739 C CA . VAL A 1 221 ? 10.038 11.271 9.658 1.00 95.12 221 VAL A CA 1
ATOM 1740 C C . VAL A 1 221 ? 8.579 11.497 9.263 1.00 95.12 221 VAL A C 1
ATOM 1742 O O . VAL A 1 221 ? 7.761 11.810 10.124 1.00 95.12 221 VAL A O 1
ATOM 1745 N N . LEU A 1 222 ? 8.223 11.268 7.997 1.00 95.00 222 LEU A N 1
ATOM 1746 C CA . LEU A 1 222 ? 6.861 11.440 7.493 1.00 95.00 222 LEU A CA 1
ATOM 1747 C C . LEU A 1 222 ? 5.860 10.520 8.203 1.00 95.00 222 LEU A C 1
ATOM 1749 O O . LEU A 1 222 ? 4.810 10.977 8.649 1.00 95.00 222 LEU A O 1
ATOM 1753 N N . ILE A 1 223 ? 6.174 9.230 8.339 1.00 94.06 223 ILE A N 1
ATOM 1754 C CA . ILE A 1 223 ? 5.267 8.268 8.986 1.00 94.06 223 ILE A CA 1
ATOM 1755 C C . ILE A 1 223 ? 5.154 8.547 10.482 1.00 94.06 223 ILE A C 1
ATOM 1757 O O . ILE A 1 223 ? 4.049 8.524 11.030 1.00 94.06 223 ILE A O 1
ATOM 1761 N N . THR A 1 224 ? 6.274 8.873 11.128 1.00 93.69 224 THR A N 1
ATOM 1762 C CA . THR A 1 224 ? 6.287 9.273 12.540 1.00 93.69 224 THR A CA 1
ATOM 1763 C C . THR A 1 224 ? 5.453 10.538 12.751 1.00 93.69 224 THR A C 1
ATOM 1765 O O . THR A 1 224 ? 4.693 10.605 13.713 1.00 93.69 224 THR A O 1
ATOM 1768 N N . TRP A 1 225 ? 5.510 11.502 11.825 1.00 94.38 225 TRP A N 1
ATOM 1769 C CA . TRP A 1 225 ? 4.678 12.705 11.856 1.00 94.38 225 TRP A CA 1
ATOM 1770 C C . TRP A 1 225 ? 3.191 12.384 11.708 1.00 94.38 225 TRP A C 1
ATOM 1772 O O . TRP A 1 225 ? 2.390 12.824 12.528 1.00 94.38 225 TRP A O 1
ATOM 1782 N N . ILE A 1 226 ? 2.805 11.587 10.707 1.00 93.25 226 ILE A N 1
ATOM 1783 C CA . ILE A 1 226 ? 1.396 11.242 10.459 1.00 93.25 226 ILE A CA 1
ATOM 1784 C C . ILE A 1 226 ? 0.789 10.531 11.674 1.00 93.25 226 ILE A C 1
ATOM 1786 O O . ILE A 1 226 ? -0.282 10.912 12.159 1.00 93.25 226 ILE A O 1
ATOM 1790 N N . LEU A 1 227 ? 1.480 9.510 12.187 1.00 92.19 227 LEU A N 1
ATOM 1791 C CA . LEU A 1 227 ? 1.005 8.723 13.322 1.00 92.19 227 LEU A CA 1
ATOM 1792 C C . LEU A 1 227 ? 1.084 9.513 14.631 1.00 92.19 227 LEU A C 1
ATOM 1794 O O . LEU A 1 227 ? 0.140 9.468 15.421 1.00 92.19 227 LEU A O 1
AT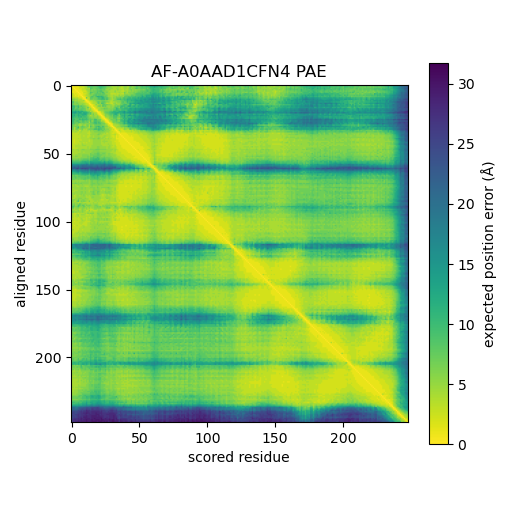OM 1798 N N . GLY A 1 228 ? 2.157 10.274 14.847 1.00 91.19 228 GLY A N 1
ATOM 1799 C CA . GLY A 1 228 ? 2.356 11.114 16.027 1.00 91.19 228 GLY A CA 1
ATOM 1800 C C . GLY A 1 228 ? 1.343 12.253 16.115 1.00 91.19 228 GLY A C 1
ATOM 1801 O O . GLY A 1 228 ? 0.681 12.398 17.139 1.00 91.19 228 GLY A O 1
ATOM 1802 N N . CYS A 1 229 ? 1.143 13.004 15.031 1.00 90.94 229 CYS A N 1
ATOM 1803 C CA . CYS A 1 229 ? 0.165 14.091 14.962 1.00 90.94 229 CYS A CA 1
ATOM 1804 C C . CYS A 1 229 ? -1.252 13.572 15.236 1.00 90.94 229 CYS A C 1
ATOM 1806 O O . CYS A 1 229 ? -1.936 14.075 16.127 1.00 90.94 229 CYS A O 1
ATOM 1808 N N . SER A 1 230 ? -1.651 12.489 14.561 1.00 89.19 230 SER A N 1
ATOM 1809 C CA . SER A 1 230 ? -2.943 11.838 14.809 1.00 89.19 230 SER A CA 1
ATOM 1810 C C . SER A 1 230 ? -3.093 11.462 16.285 1.00 89.19 230 SER A C 1
ATOM 1812 O O . SER A 1 230 ? -4.062 11.842 16.940 1.00 89.19 230 SER A O 1
ATOM 1814 N N . SER A 1 231 ? -2.091 10.781 16.840 1.00 88.19 231 SER A N 1
ATOM 1815 C CA . SER A 1 231 ? -2.076 10.321 18.232 1.00 88.19 231 SER A CA 1
ATOM 1816 C C . SER A 1 231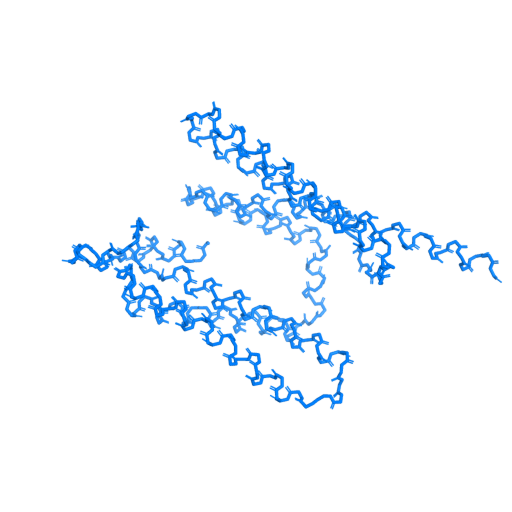 ? -2.164 11.460 19.249 1.00 88.19 231 SER A C 1
ATOM 1818 O O . SER A 1 231 ? -2.863 11.329 20.255 1.00 88.19 231 SER A O 1
ATOM 1820 N N . TRP A 1 232 ? -1.494 12.581 18.981 1.00 88.94 232 TRP A N 1
ATOM 1821 C CA . TRP A 1 232 ? -1.508 13.765 19.833 1.00 88.94 232 TRP A CA 1
ATOM 1822 C C . TRP A 1 232 ? -2.919 14.353 19.943 1.00 88.94 232 TRP A C 1
ATOM 1824 O O . TRP A 1 232 ? -3.418 14.525 21.057 1.00 88.94 232 TRP A O 1
ATOM 1834 N N . PHE A 1 233 ? -3.604 14.571 18.814 1.00 87.75 233 PHE A N 1
ATOM 1835 C CA . PHE A 1 233 ? -4.967 15.120 18.804 1.00 87.75 233 PHE A CA 1
ATOM 1836 C C . PHE A 1 233 ? -5.963 14.208 19.535 1.00 87.75 233 PHE A C 1
ATOM 1838 O O . PHE A 1 233 ? -6.750 14.692 20.349 1.00 87.75 233 PHE A O 1
ATOM 1845 N N . TYR A 1 234 ? -5.889 12.890 19.316 1.00 85.56 234 TYR A N 1
ATOM 1846 C CA . TYR A 1 234 ? -6.764 11.931 20.003 1.00 85.56 234 TYR A CA 1
ATOM 1847 C C . TYR A 1 234 ? -6.526 11.884 21.525 1.00 85.56 234 TYR A C 1
ATOM 1849 O O . TYR A 1 234 ? -7.484 11.768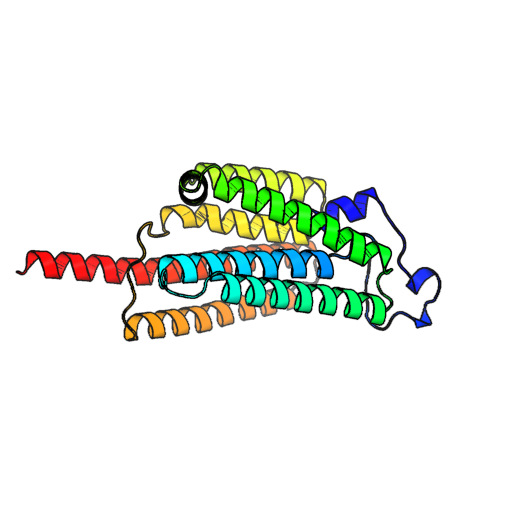 22.291 1.00 85.56 234 TYR A O 1
ATOM 1857 N N . ARG A 1 235 ? -5.279 12.024 21.998 1.00 82.94 235 ARG A N 1
ATOM 1858 C CA . ARG A 1 235 ? -4.977 12.048 23.444 1.00 82.94 235 ARG A CA 1
ATOM 1859 C C . ARG A 1 235 ? -5.530 13.293 24.144 1.00 82.94 235 ARG A C 1
ATOM 1861 O O . ARG A 1 235 ? -6.073 13.166 25.239 1.00 82.94 235 ARG A O 1
ATOM 1868 N N . HIS A 1 236 ? -5.446 14.463 23.507 1.00 80.94 236 HIS A N 1
ATOM 1869 C CA . HIS A 1 236 ? -5.949 15.722 24.077 1.00 80.94 236 HIS A CA 1
ATOM 1870 C C . HIS A 1 236 ? -7.478 15.742 24.198 1.00 80.94 236 HIS A C 1
ATOM 1872 O O . HIS A 1 236 ? -8.022 16.349 25.119 1.00 80.94 236 HIS A O 1
ATOM 1878 N N . THR A 1 237 ? -8.188 15.037 23.315 1.00 73.31 237 THR A N 1
ATOM 1879 C CA . THR A 1 237 ? -9.639 14.868 23.461 1.00 73.31 237 THR A CA 1
ATOM 1880 C C . THR A 1 237 ? -10.014 13.913 24.596 1.00 73.31 237 THR A C 1
ATOM 1882 O O . THR A 1 237 ? -10.981 14.177 25.309 1.00 73.31 237 THR A O 1
ATOM 1885 N N . CYS A 1 238 ? -9.236 12.847 24.826 1.00 59.78 238 CYS A N 1
ATOM 1886 C CA . CYS A 1 238 ? -9.511 11.904 25.914 1.00 59.78 238 CYS A CA 1
ATOM 1887 C C . CYS A 1 238 ? -9.310 12.536 27.302 1.00 59.78 238 CYS A C 1
ATOM 1889 O O . CYS A 1 238 ? -10.166 12.358 28.170 1.00 59.78 238 CYS A O 1
ATOM 1891 N N . SER A 1 239 ? -8.241 13.316 27.512 1.00 59.34 239 SER A N 1
ATOM 1892 C CA . SER A 1 239 ? -7.999 13.993 28.799 1.00 59.34 239 SER A CA 1
ATOM 1893 C C . SER A 1 239 ? -9.078 15.028 29.131 1.00 59.34 239 SER A C 1
ATOM 1895 O O . SER A 1 239 ? -9.529 15.103 30.272 1.00 59.34 239 SER A O 1
ATOM 1897 N N . SER A 1 240 ? -9.562 15.772 28.131 1.00 55.72 240 SER A N 1
ATOM 1898 C CA . SER A 1 240 ? -10.648 16.740 28.316 1.00 55.72 240 SER A CA 1
ATOM 1899 C C . SER A 1 240 ? -11.964 16.074 28.745 1.00 55.72 240 SER A C 1
ATOM 1901 O O . SER A 1 240 ? -12.674 16.635 29.574 1.00 55.72 240 SER A O 1
ATOM 1903 N N . SER A 1 241 ? -12.271 14.867 28.252 1.00 53.28 241 SER A N 1
ATOM 1904 C CA . SER A 1 241 ? -13.482 14.133 28.657 1.00 53.28 241 SER A CA 1
ATOM 1905 C C . SER A 1 241 ? -13.425 13.578 30.089 1.00 53.28 241 SER A C 1
ATOM 1907 O O . SER A 1 241 ? -14.447 13.559 30.771 1.00 53.28 241 SER A O 1
ATOM 1909 N N . ALA A 1 242 ? -12.236 13.200 30.574 1.00 50.41 242 ALA A N 1
ATOM 1910 C CA . ALA A 1 242 ? -12.047 12.697 31.936 1.00 50.41 242 ALA A CA 1
ATOM 1911 C C . ALA A 1 242 ? -12.226 13.796 33.001 1.00 50.41 242 ALA A C 1
ATOM 1913 O O . ALA A 1 242 ? -12.820 13.546 34.046 1.00 50.41 242 ALA A O 1
ATOM 1914 N N . HIS A 1 243 ? -11.790 15.029 32.717 1.00 45.22 243 HIS A N 1
ATOM 1915 C CA . HIS A 1 243 ? -11.987 16.163 33.628 1.00 45.22 243 HIS A CA 1
ATOM 1916 C C . HIS A 1 243 ? -13.450 16.619 33.728 1.00 45.22 243 HIS A C 1
ATOM 1918 O O . HIS A 1 243 ? -13.874 17.061 34.790 1.00 45.22 243 HIS A O 1
ATOM 1924 N N . VAL A 1 244 ? -14.244 16.472 32.661 1.00 47.28 244 VAL A N 1
ATOM 1925 C CA . VAL A 1 244 ? -15.681 16.811 32.683 1.00 47.28 244 VAL A CA 1
ATOM 1926 C C . VAL A 1 244 ? -16.493 15.796 33.500 1.00 47.28 244 VAL A C 1
ATOM 1928 O O . VAL A 1 244 ? -17.480 16.171 34.120 1.00 47.28 244 VAL A O 1
ATOM 1931 N N . GLN A 1 245 ? -16.071 14.528 33.563 1.00 44.84 245 GLN A N 1
ATOM 1932 C CA . GLN A 1 245 ? -16.742 13.504 34.378 1.00 44.84 245 GLN A CA 1
ATOM 1933 C C . GLN A 1 245 ? -16.436 13.587 35.881 1.00 44.84 245 GLN A C 1
ATOM 1935 O O . GLN A 1 245 ? -17.173 13.002 36.661 1.00 44.84 245 GLN A O 1
ATOM 1940 N N . GLN A 1 246 ? -15.378 14.291 36.296 1.00 45.03 246 GLN A N 1
ATOM 1941 C CA . GLN A 1 246 ? -15.062 14.519 37.716 1.00 45.03 246 GLN A CA 1
ATOM 1942 C C . GLN A 1 246 ? -15.651 15.828 38.271 1.00 45.03 246 GLN A C 1
ATOM 1944 O O . GLN A 1 246 ? -15.530 16.087 39.464 1.00 45.03 246 GLN A O 1
ATOM 1949 N N . ALA A 1 247 ? -16.251 16.660 37.415 1.00 46.66 247 ALA A N 1
ATOM 1950 C CA . ALA A 1 247 ? -16.846 17.947 37.781 1.00 46.66 247 ALA A CA 1
ATOM 1951 C C . ALA A 1 247 ? -18.388 17.914 37.876 1.00 46.66 247 ALA A C 1
ATOM 1953 O O . ALA A 1 247 ? -18.990 18.952 38.148 1.00 46.66 247 ALA A O 1
ATOM 1954 N N . ASN A 1 248 ? -19.002 16.743 37.664 1.00 39.12 248 ASN A N 1
ATOM 1955 C CA . ASN A 1 248 ? -20.423 16.446 37.884 1.00 39.12 248 ASN A CA 1
ATOM 1956 C C . ASN A 1 248 ? -20.560 15.379 38.972 1.00 39.12 248 ASN A C 1
ATOM 1958 O O . ASN A 1 248 ? -21.604 15.389 39.656 1.00 39.12 248 ASN A O 1
#

Nearest PDB structures (foldseek):
  9ivk-assembly1_A  TM=2.129E-01  e=5.834E+00  artificial sequences
  8ub3-assembly1_A  TM=2.066E-01  e=7.398E+00  synthetic construct